Protein AF-A0A3M1GUK3-F1 (afdb_monomer_lite)

Structure (mmCIF, N/CA/C/O backbone):
data_AF-A0A3M1GUK3-F1
#
_entry.id   AF-A0A3M1GUK3-F1
#
loop_
_atom_site.group_PDB
_atom_site.id
_atom_site.type_symbol
_atom_site.label_atom_id
_atom_site.label_alt_id
_atom_site.label_comp_id
_atom_site.label_asym_id
_atom_site.label_entity_id
_atom_site.label_seq_id
_atom_site.pdbx_PDB_ins_code
_atom_site.Cartn_x
_atom_site.Cartn_y
_atom_site.Cartn_z
_atom_site.occupancy
_atom_site.B_iso_or_equiv
_atom_site.auth_seq_id
_atom_site.auth_comp_id
_atom_site.auth_asym_id
_atom_site.auth_atom_id
_atom_site.pdbx_PDB_model_num
ATOM 1 N N . MET A 1 1 ? -12.953 17.940 4.612 1.00 71.19 1 MET A N 1
ATOM 2 C CA . MET A 1 1 ? -13.011 17.310 5.952 1.00 71.19 1 MET A CA 1
ATOM 3 C C . MET A 1 1 ? -11.606 17.358 6.539 1.00 71.19 1 MET A C 1
ATOM 5 O O . MET A 1 1 ? -10.675 17.226 5.759 1.00 71.19 1 MET A O 1
ATOM 9 N N . LYS A 1 2 ? -11.434 17.616 7.843 1.00 88.12 2 LYS A N 1
ATOM 10 C CA . LYS A 1 2 ? -10.108 17.617 8.492 1.00 88.12 2 LYS A CA 1
ATOM 11 C C . LYS A 1 2 ? -9.565 16.185 8.521 1.00 88.12 2 LYS A C 1
ATOM 13 O O . LYS A 1 2 ? -10.294 15.301 8.964 1.00 88.12 2 LYS A O 1
ATOM 18 N N . THR A 1 3 ? -8.340 15.971 8.043 1.00 92.12 3 THR A N 1
ATOM 19 C CA . THR A 1 3 ? -7.729 14.629 7.985 1.00 92.12 3 THR A CA 1
ATOM 20 C C . THR A 1 3 ? -6.549 14.456 8.935 1.00 92.12 3 THR A C 1
ATOM 22 O O . THR A 1 3 ? -6.285 13.334 9.354 1.00 92.12 3 THR A O 1
ATOM 25 N N . LEU A 1 4 ? -5.870 15.543 9.306 1.00 95.12 4 LEU A N 1
ATOM 26 C CA . LEU A 1 4 ? -4.729 15.545 10.224 1.00 95.12 4 LEU A CA 1
ATOM 27 C C . LEU A 1 4 ? -5.158 15.972 11.623 1.00 95.12 4 LEU A C 1
ATOM 29 O O . LEU A 1 4 ? -5.895 16.942 11.766 1.00 95.12 4 LEU A O 1
ATOM 33 N N . PHE A 1 5 ? -4.692 15.269 12.648 1.00 96.75 5 PHE A N 1
ATOM 34 C CA . PHE A 1 5 ? -5.068 15.491 14.041 1.00 96.75 5 PHE A CA 1
ATOM 35 C C . PHE A 1 5 ? -3.842 15.490 14.946 1.00 96.75 5 PHE A C 1
ATOM 37 O O . PHE A 1 5 ? -2.886 14.749 14.720 1.00 96.75 5 PHE A O 1
ATOM 44 N N . THR A 1 6 ? -3.896 16.276 16.016 1.00 96.56 6 THR A N 1
ATOM 45 C CA . THR A 1 6 ? -2.914 16.156 17.102 1.00 96.56 6 THR A CA 1
ATOM 46 C C . THR A 1 6 ? -3.182 14.891 17.936 1.00 96.56 6 THR A C 1
ATOM 48 O O . THR A 1 6 ? -4.318 14.401 17.958 1.00 96.56 6 THR A O 1
ATOM 51 N N . PRO A 1 7 ? -2.192 14.370 18.687 1.00 96.38 7 PRO A N 1
ATOM 52 C CA . PRO A 1 7 ? -2.406 13.230 19.583 1.00 96.38 7 PRO A CA 1
ATOM 53 C C . PRO A 1 7 ? -3.541 13.445 20.593 1.00 96.38 7 PRO A C 1
ATOM 55 O O . PRO A 1 7 ? -4.312 12.524 20.848 1.00 96.38 7 PRO A O 1
ATOM 58 N N . GLN A 1 8 ? -3.688 14.668 21.115 1.00 96.25 8 GLN A N 1
ATOM 59 C CA . GLN A 1 8 ? -4.742 15.013 22.073 1.00 96.25 8 GLN A CA 1
ATOM 60 C C . GLN A 1 8 ? -6.140 14.927 21.443 1.00 96.25 8 GLN A C 1
ATOM 62 O O . GLN A 1 8 ? -7.062 14.381 22.043 1.00 96.25 8 GLN A O 1
ATOM 67 N N . GLU A 1 9 ? -6.303 15.423 20.213 1.00 97.00 9 GLU A N 1
ATOM 68 C CA . GLU A 1 9 ? -7.581 15.326 19.495 1.00 97.00 9 GLU A CA 1
ATOM 69 C C . GLU A 1 9 ? -7.953 13.867 19.191 1.00 97.00 9 GLU A C 1
ATOM 71 O O . GLU A 1 9 ? -9.130 13.504 19.235 1.00 97.00 9 GLU A O 1
ATOM 76 N N . LEU A 1 10 ? -6.963 13.015 18.901 1.00 97.62 10 LEU A N 1
ATOM 77 C CA . LEU A 1 10 ? -7.200 11.588 18.679 1.00 97.62 10 LEU A CA 1
ATOM 78 C C . LEU A 1 10 ? -7.506 10.828 19.959 1.00 97.62 10 LEU A C 1
ATOM 80 O O . LEU A 1 10 ? -8.358 9.944 19.934 1.00 97.62 10 LEU A O 1
ATOM 84 N N . GLU A 1 11 ? -6.867 11.176 21.071 1.00 97.88 11 GLU A N 1
ATOM 85 C CA . GLU A 1 11 ? -7.187 10.601 22.374 1.00 97.88 11 GLU A CA 1
ATOM 86 C C . GLU A 1 11 ? -8.679 10.769 22.699 1.00 97.88 11 GLU A C 1
ATOM 88 O O . GLU A 1 11 ? -9.334 9.794 23.065 1.00 97.88 11 GLU A O 1
ATOM 93 N N . GLU A 1 12 ? -9.262 11.947 22.459 1.00 97.50 12 GLU A N 1
ATOM 94 C CA . GLU A 1 12 ? -10.699 12.166 22.664 1.00 97.50 12 GLU A CA 1
ATOM 95 C C . GLU A 1 12 ? -11.577 11.237 21.813 1.00 97.50 12 GLU A C 1
ATOM 97 O O . GLU A 1 12 ? -12.596 10.734 22.292 1.00 97.50 12 GLU A O 1
ATOM 102 N N . LYS A 1 13 ? -11.198 11.000 20.552 1.00 97.50 13 LYS A N 1
ATOM 103 C CA . LYS A 1 13 ? -11.920 10.100 19.638 1.00 97.50 13 LYS A CA 1
ATOM 104 C C . LYS A 1 13 ? -11.808 8.643 20.072 1.00 97.50 13 LYS A C 1
ATOM 106 O O . LYS A 1 13 ? -12.808 7.929 20.126 1.00 97.50 13 LYS A O 1
ATOM 111 N N . ILE A 1 14 ? -10.602 8.225 20.446 1.00 98.06 14 ILE A N 1
ATOM 112 C CA . ILE A 1 14 ? -10.326 6.873 20.930 1.00 98.06 14 ILE A CA 1
ATOM 113 C C . ILE A 1 14 ? -11.122 6.591 22.210 1.00 98.06 14 ILE A C 1
ATOM 115 O O . ILE A 1 14 ? -11.756 5.542 22.321 1.00 98.06 14 ILE A O 1
ATOM 119 N N . LEU A 1 15 ? -11.150 7.536 23.155 1.00 97.38 15 LEU A N 1
ATOM 120 C CA . LEU A 1 15 ? -11.882 7.397 24.418 1.00 97.38 15 LEU A CA 1
ATOM 121 C C . LEU A 1 15 ? -13.407 7.376 24.235 1.00 97.38 15 LEU A C 1
ATOM 123 O O . LEU A 1 15 ? -14.108 6.791 25.060 1.00 97.38 15 LEU A O 1
ATOM 127 N N . LYS A 1 16 ? -13.929 7.957 23.147 1.00 96.69 16 LYS A N 1
ATOM 128 C CA . LYS A 1 16 ? -15.340 7.814 22.742 1.00 96.69 16 LYS A CA 1
ATOM 129 C C . LYS A 1 16 ? -15.662 6.439 22.150 1.00 96.69 16 LYS A C 1
ATOM 131 O O . LYS A 1 16 ? -16.834 6.132 21.960 1.00 96.69 16 LYS A O 1
ATOM 136 N N . GLY A 1 17 ? -14.651 5.612 21.884 1.00 96.12 17 GLY A N 1
ATOM 137 C CA . GLY A 1 17 ? -14.808 4.285 21.293 1.00 96.12 17 GLY A CA 1
ATOM 138 C C . GLY A 1 17 ? -14.913 4.286 19.767 1.00 96.12 17 GLY A C 1
ATOM 139 O O . GLY A 1 17 ? -15.254 3.244 19.205 1.00 96.12 17 GLY A O 1
ATOM 140 N N . GLU A 1 18 ? -14.607 5.413 19.107 1.00 97.06 18 GLU A N 1
ATOM 141 C CA . GLU A 1 18 ? -14.622 5.520 17.644 1.00 97.06 18 GLU A CA 1
ATOM 142 C C . GLU A 1 18 ? -13.681 4.482 17.006 1.00 97.06 18 GLU A C 1
ATOM 144 O O . GLU A 1 18 ? -12.574 4.229 17.495 1.00 97.06 18 GLU A O 1
ATOM 149 N N . GLY A 1 19 ? -14.118 3.896 15.888 1.00 97.88 19 GLY A N 1
ATOM 150 C CA . GLY A 1 19 ? -13.259 3.084 15.033 1.00 97.88 19 GLY A CA 1
ATOM 151 C C . GLY A 1 19 ? -12.338 3.981 14.207 1.00 97.88 19 GLY A C 1
ATOM 152 O O . GLY A 1 19 ? -12.832 4.898 13.555 1.00 97.88 19 GLY A O 1
ATOM 153 N N . LEU A 1 20 ? -11.022 3.750 14.203 1.00 98.31 20 LEU A N 1
ATOM 154 C CA . LEU A 1 20 ? -10.074 4.628 13.500 1.00 98.31 20 LEU A CA 1
ATOM 155 C C . LEU A 1 20 ? -9.060 3.851 12.650 1.00 98.31 20 LEU A C 1
ATOM 157 O O . LEU A 1 20 ? -8.559 2.796 13.041 1.00 98.31 20 LEU A O 1
ATOM 161 N N . LEU A 1 21 ? -8.708 4.426 11.502 1.00 98.38 21 LEU A N 1
ATOM 162 C CA . LEU A 1 21 ? -7.542 4.045 10.703 1.00 98.38 21 LEU A CA 1
ATOM 163 C C . LEU A 1 21 ? -6.525 5.181 10.789 1.00 98.38 21 LEU A C 1
ATOM 165 O O . LEU A 1 21 ? -6.865 6.317 10.455 1.00 98.38 21 LEU A O 1
ATOM 169 N N . LEU A 1 22 ? -5.310 4.888 11.259 1.00 98.31 22 LEU A N 1
ATOM 170 C CA . LEU A 1 22 ? -4.323 5.911 11.617 1.00 98.31 22 LEU A CA 1
ATOM 171 C C . LEU A 1 22 ? -3.021 5.783 10.823 1.00 98.31 22 LEU A C 1
ATOM 173 O O . LEU A 1 22 ? -2.457 4.700 10.706 1.00 98.31 22 LEU A O 1
ATOM 177 N N . ALA A 1 23 ? -2.484 6.901 10.356 1.00 97.69 23 ALA A N 1
ATOM 178 C CA . ALA A 1 23 ? -1.193 6.982 9.687 1.00 97.69 23 ALA A CA 1
ATOM 179 C C . ALA A 1 23 ? -0.373 8.113 10.323 1.00 97.69 23 ALA A C 1
ATOM 181 O O . ALA A 1 23 ? -0.852 9.240 10.417 1.00 97.69 23 ALA A O 1
ATOM 182 N N . GLY A 1 24 ? 0.827 7.824 10.826 1.00 97.00 24 GLY A N 1
ATOM 183 C CA . GLY A 1 24 ? 1.558 8.782 11.663 1.00 97.00 24 GLY A CA 1
ATOM 184 C C . GLY A 1 24 ? 3.005 8.406 11.940 1.00 97.00 24 GLY A C 1
ATOM 185 O O . GLY A 1 24 ? 3.470 7.339 11.545 1.00 97.00 24 GLY A O 1
ATOM 186 N N . ASP A 1 25 ? 3.717 9.270 12.656 1.00 96.31 25 ASP A N 1
ATOM 187 C CA . ASP A 1 25 ? 5.045 8.954 13.183 1.00 96.31 25 ASP A CA 1
ATOM 188 C C . ASP A 1 25 ? 4.986 7.880 14.290 1.00 96.31 25 ASP A C 1
ATOM 190 O O . ASP A 1 25 ? 3.998 7.766 15.022 1.00 96.31 25 ASP A O 1
ATOM 194 N N . GLU A 1 26 ? 6.054 7.085 14.419 1.00 95.88 26 GLU A N 1
ATOM 195 C CA . GLU A 1 26 ? 6.152 6.015 15.415 1.00 95.88 26 GLU A CA 1
ATOM 196 C C . GLU A 1 26 ? 5.970 6.526 16.852 1.00 95.88 26 GLU A C 1
ATOM 198 O O . GLU A 1 26 ? 5.260 5.887 17.636 1.00 95.88 26 GLU A O 1
ATOM 203 N N . GLU A 1 27 ? 6.583 7.658 17.211 1.00 95.25 27 GLU A N 1
ATOM 204 C CA . GLU A 1 27 ? 6.508 8.191 18.573 1.00 95.25 27 GLU A CA 1
ATOM 205 C C . GLU A 1 27 ? 5.089 8.637 18.919 1.00 95.25 27 GLU A C 1
ATOM 207 O O . GLU A 1 27 ? 4.600 8.360 20.018 1.00 95.25 27 GLU A O 1
ATOM 212 N N . LEU A 1 28 ? 4.386 9.263 17.972 1.00 97.19 28 LEU A N 1
ATOM 213 C CA . LEU A 1 28 ? 3.004 9.681 18.184 1.00 97.19 28 LEU A CA 1
ATOM 214 C C . LEU A 1 28 ? 2.079 8.471 18.356 1.00 97.19 28 LEU A C 1
ATOM 216 O O . LEU A 1 28 ? 1.324 8.409 19.326 1.00 97.19 28 LEU A O 1
ATOM 220 N N . LEU A 1 29 ? 2.174 7.479 17.462 1.00 97.94 29 LEU A N 1
ATOM 221 C CA . LEU A 1 29 ? 1.325 6.282 17.499 1.00 97.94 29 LEU A CA 1
ATOM 222 C C . LEU A 1 29 ? 1.539 5.452 18.773 1.00 97.94 29 LEU A C 1
ATOM 224 O O . LEU A 1 29 ? 0.576 4.927 19.334 1.00 97.94 29 LEU A O 1
ATOM 228 N N . ARG A 1 30 ? 2.781 5.358 19.274 1.00 97.25 30 ARG A N 1
ATOM 229 C CA . ARG A 1 30 ? 3.099 4.655 20.534 1.00 97.25 30 ARG A CA 1
ATOM 230 C C . ARG A 1 30 ? 2.415 5.260 21.756 1.00 97.25 30 ARG A C 1
ATOM 232 O O . ARG A 1 30 ? 2.149 4.528 22.712 1.00 97.25 30 ARG A O 1
ATOM 239 N N . ASN A 1 31 ? 2.177 6.568 21.738 1.00 96.94 31 ASN A N 1
ATOM 240 C CA . ASN A 1 31 ? 1.638 7.308 22.874 1.00 96.94 31 ASN A CA 1
ATOM 241 C C . ASN A 1 31 ? 0.103 7.370 22.894 1.00 96.94 31 ASN A C 1
ATOM 243 O O . ASN A 1 31 ? -0.466 7.832 23.881 1.00 96.94 31 ASN A O 1
ATOM 247 N N . LEU A 1 32 ? -0.577 6.868 21.859 1.00 98.19 32 LEU A N 1
ATOM 248 C CA . LEU A 1 32 ? -2.038 6.817 21.830 1.00 98.19 32 LEU A CA 1
ATOM 249 C C . LEU A 1 32 ? -2.607 5.790 22.836 1.00 98.19 32 LEU A C 1
ATOM 251 O O . LEU A 1 32 ? -2.009 4.731 23.076 1.00 98.19 32 LEU A O 1
ATOM 255 N N . PRO A 1 33 ? -3.788 6.059 23.424 1.00 98.00 33 PRO A N 1
ATOM 256 C CA . PRO A 1 33 ? -4.459 5.118 24.314 1.00 98.00 33 PRO A CA 1
ATOM 257 C C . PRO A 1 33 ? -5.004 3.888 23.569 1.00 98.00 33 PRO A C 1
ATOM 259 O O . PRO A 1 33 ? -5.109 3.850 22.339 1.00 98.00 33 PRO A O 1
ATOM 262 N N . LYS A 1 34 ? -5.388 2.863 24.343 1.00 98.19 34 LYS A N 1
ATOM 263 C CA . LYS A 1 34 ? -6.074 1.682 23.797 1.00 98.19 34 LYS A CA 1
ATOM 264 C C . LYS A 1 34 ? -7.418 2.067 23.182 1.00 98.19 34 LYS A C 1
ATOM 266 O O . LYS A 1 34 ? -8.157 2.835 23.789 1.00 98.19 34 LYS A O 1
ATOM 271 N N . GLY A 1 35 ? -7.769 1.450 22.058 1.00 97.56 35 GLY A N 1
ATOM 272 C CA . GLY A 1 35 ? -9.108 1.543 21.477 1.00 97.56 35 GLY A CA 1
ATOM 273 C C . GLY A 1 35 ? -9.241 0.836 20.135 1.00 97.56 35 GLY A C 1
ATOM 274 O O . GLY A 1 35 ? -8.408 0.012 19.770 1.00 97.56 35 GLY A O 1
ATOM 275 N N . ASN A 1 36 ? -10.310 1.145 19.404 1.00 97.31 36 ASN A N 1
ATOM 276 C CA . ASN A 1 36 ? -10.691 0.436 18.183 1.00 97.31 36 ASN A CA 1
ATOM 277 C C . ASN A 1 36 ? -9.963 0.976 16.951 1.00 97.31 36 ASN A C 1
ATOM 279 O O . ASN A 1 36 ? -10.579 1.547 16.056 1.00 97.31 36 ASN A O 1
ATOM 283 N N . TRP A 1 37 ? -8.645 0.814 16.895 1.00 98.44 37 TRP A N 1
ATOM 284 C CA . TRP A 1 37 ? -7.873 1.361 15.789 1.00 98.44 37 TRP A CA 1
ATOM 285 C C . TRP A 1 37 ? -6.742 0.453 15.327 1.00 98.44 37 TRP A C 1
ATOM 287 O O . TRP A 1 37 ? -6.137 -0.269 16.118 1.00 98.44 37 TRP A O 1
ATOM 297 N N . ILE A 1 38 ? -6.463 0.507 14.026 1.00 98.75 38 ILE A N 1
ATOM 298 C CA . ILE A 1 38 ? -5.212 0.016 13.445 1.00 98.75 38 ILE A CA 1
ATOM 299 C C . ILE A 1 38 ? -4.444 1.203 12.887 1.00 98.75 38 ILE A C 1
ATOM 301 O O . ILE A 1 38 ? -5.044 2.159 12.388 1.00 98.75 38 ILE A O 1
ATOM 305 N N . GLY A 1 39 ? -3.121 1.154 12.978 1.00 98.25 39 GLY A N 1
ATOM 306 C CA . GLY A 1 39 ? -2.293 2.225 12.452 1.00 98.25 39 GLY A CA 1
ATOM 307 C C . GLY A 1 39 ? -1.002 1.756 11.817 1.00 98.25 39 GLY A C 1
ATOM 308 O O . GLY A 1 39 ? -0.550 0.634 12.041 1.00 98.25 39 GLY A O 1
ATOM 309 N N . GLY A 1 40 ? -0.413 2.629 11.014 1.00 98.19 40 GLY A N 1
ATOM 310 C CA . GLY A 1 40 ? 0.829 2.373 10.306 1.00 98.19 40 GLY A CA 1
ATOM 311 C C . GLY A 1 40 ? 1.750 3.577 10.333 1.00 98.19 40 GLY A C 1
ATOM 312 O O . GLY A 1 40 ? 1.286 4.711 10.223 1.00 98.19 40 GLY A O 1
ATOM 313 N N . THR A 1 41 ? 3.053 3.337 10.454 1.00 98.06 41 THR A N 1
ATOM 314 C CA . THR A 1 41 ? 4.026 4.428 10.368 1.00 98.06 41 THR A CA 1
ATOM 315 C C . THR A 1 41 ? 4.010 5.039 8.969 1.00 98.06 41 THR A C 1
ATOM 317 O O . THR A 1 41 ? 4.002 4.299 7.991 1.00 98.06 41 THR A O 1
ATOM 320 N N . ILE A 1 42 ? 3.983 6.362 8.848 1.00 95.62 42 ILE A N 1
ATOM 321 C CA . ILE A 1 42 ? 4.305 7.128 7.631 1.00 95.62 42 ILE A CA 1
ATOM 322 C C . ILE A 1 42 ? 4.253 8.619 8.014 1.00 95.62 42 ILE A C 1
ATOM 324 O O . ILE A 1 42 ? 3.304 9.022 8.682 1.00 95.62 42 ILE A O 1
ATOM 328 N N . PRO A 1 43 ? 5.238 9.447 7.627 1.00 93.38 43 PRO A N 1
ATOM 329 C CA . PRO A 1 43 ? 5.214 10.881 7.927 1.00 93.38 43 PRO A CA 1
ATOM 330 C C . PRO A 1 43 ? 4.714 11.738 6.752 1.00 93.38 43 PRO A C 1
ATOM 332 O O . PRO A 1 43 ? 4.699 12.957 6.867 1.00 93.38 43 PRO A O 1
ATOM 335 N N . TYR A 1 44 ? 4.359 11.124 5.618 1.00 93.81 44 TYR A N 1
ATOM 336 C CA . TYR A 1 44 ? 3.961 11.789 4.375 1.00 93.81 44 TYR A CA 1
ATOM 337 C C . TYR A 1 44 ? 2.459 11.654 4.144 1.00 93.81 44 TYR A C 1
ATOM 339 O O . TYR A 1 44 ? 1.929 10.541 4.137 1.00 93.81 44 TYR A O 1
ATOM 347 N N . PHE A 1 45 ? 1.787 12.776 3.901 1.00 92.06 45 PHE A N 1
ATOM 348 C CA . PHE A 1 45 ? 0.337 12.837 3.775 1.00 92.06 45 PHE A CA 1
ATOM 349 C C . PHE A 1 45 ? -0.089 13.709 2.603 1.00 92.06 45 PHE A C 1
ATOM 351 O O . PHE A 1 45 ? 0.489 14.764 2.352 1.00 92.06 45 PHE A O 1
ATOM 358 N N . MET A 1 46 ? -1.178 13.304 1.954 1.00 89.25 46 MET A N 1
ATOM 359 C CA . MET A 1 46 ? -1.993 14.193 1.130 1.00 89.25 46 MET A CA 1
ATOM 360 C C . MET A 1 46 ? -3.169 14.634 1.997 1.00 89.25 46 MET A C 1
ATOM 362 O O . MET A 1 46 ? -4.024 13.815 2.340 1.00 89.25 46 MET A O 1
ATOM 366 N N . SER A 1 47 ? -3.160 15.895 2.423 1.00 86.56 47 SER A N 1
ATOM 367 C CA . SER A 1 47 ? -4.126 16.449 3.378 1.00 86.56 47 SER A CA 1
ATOM 368 C C . SER A 1 47 ? -4.983 17.541 2.745 1.00 86.56 47 SER A C 1
ATOM 370 O O . SER A 1 47 ? -4.746 17.969 1.616 1.00 86.56 47 SER A O 1
ATOM 372 N N . GLU A 1 48 ? -5.939 18.074 3.505 1.00 83.62 48 GLU A N 1
ATOM 373 C CA . GLU A 1 48 ? -6.705 19.256 3.102 1.00 83.62 48 GLU A CA 1
ATOM 374 C C . GLU A 1 48 ? -5.845 20.519 2.893 1.00 83.62 48 GLU A C 1
ATOM 376 O O . GLU A 1 48 ? -6.331 21.499 2.334 1.00 83.62 48 GLU A O 1
ATOM 381 N N . LYS A 1 49 ? -4.581 20.503 3.337 1.00 84.19 49 LYS A N 1
ATOM 382 C CA . LYS A 1 49 ? -3.593 21.573 3.134 1.00 84.19 49 LYS A CA 1
ATOM 383 C C . LYS A 1 49 ? -2.628 21.276 1.972 1.00 84.19 49 LYS A C 1
ATOM 385 O O . LYS A 1 49 ? -1.659 22.009 1.800 1.00 84.19 49 LYS A O 1
ATOM 390 N N . GLY A 1 50 ? -2.866 20.208 1.206 1.00 86.31 50 GLY A N 1
ATOM 391 C CA . GLY A 1 50 ? -1.942 19.684 0.198 1.00 86.31 50 GLY A CA 1
ATOM 392 C C . GLY A 1 50 ? -0.982 18.631 0.762 1.00 86.31 50 GLY A C 1
ATOM 393 O O . GLY A 1 50 ? -1.229 18.046 1.826 1.00 86.31 50 GLY A O 1
ATOM 394 N N . GLY A 1 51 ? 0.102 18.375 0.025 1.00 88.88 51 GLY A N 1
ATOM 395 C CA . GLY A 1 51 ? 1.166 17.459 0.432 1.00 88.88 51 GLY A CA 1
ATOM 396 C C . GLY A 1 51 ? 1.914 17.969 1.667 1.00 88.88 51 GLY A C 1
ATOM 397 O O . GLY A 1 51 ? 2.438 19.081 1.666 1.00 88.88 51 GLY A O 1
ATOM 398 N N . LEU A 1 52 ? 1.992 17.153 2.720 1.00 91.69 52 LEU A N 1
ATOM 399 C CA . LEU A 1 52 ? 2.669 17.488 3.973 1.00 91.69 52 LEU A CA 1
ATOM 400 C C . LEU A 1 52 ? 3.575 16.347 4.447 1.00 91.69 52 LEU A C 1
ATOM 402 O O . LEU A 1 52 ? 3.167 15.189 4.446 1.00 91.69 52 LEU A O 1
ATOM 406 N N . CYS A 1 53 ? 4.777 16.694 4.916 1.00 93.94 53 CYS A N 1
ATOM 407 C CA . CYS A 1 53 ? 5.613 15.811 5.727 1.00 93.94 53 CYS A CA 1
ATOM 408 C C . CYS A 1 53 ? 5.635 16.337 7.168 1.00 93.94 53 CYS A C 1
ATOM 410 O O . CYS A 1 53 ? 6.058 17.471 7.390 1.00 93.94 53 CYS A O 1
ATOM 412 N N . THR A 1 54 ? 5.161 15.552 8.136 1.00 93.62 54 THR A N 1
ATOM 413 C CA . THR A 1 54 ? 5.096 15.959 9.549 1.00 93.62 54 THR A CA 1
ATOM 414 C C . THR A 1 54 ? 5.274 14.774 10.495 1.00 93.62 54 THR A C 1
ATOM 416 O O . THR A 1 54 ? 4.938 13.638 10.166 1.00 93.62 54 THR A O 1
ATOM 419 N N . GLN A 1 55 ? 5.817 15.058 11.680 1.00 94.38 55 GLN A N 1
ATOM 420 C CA . GLN A 1 55 ? 5.918 14.132 12.815 1.00 94.38 55 GLN A CA 1
ATOM 421 C C . GLN A 1 55 ? 5.169 14.665 14.047 1.00 94.38 55 GLN A C 1
ATOM 423 O O . GLN A 1 55 ? 5.384 14.192 15.157 1.00 94.38 55 GLN A O 1
ATOM 428 N N . GLU A 1 56 ? 4.312 15.670 13.857 1.00 95.62 56 GLU A N 1
ATOM 429 C CA . GLU A 1 56 ? 3.550 16.330 14.928 1.00 95.62 56 GLU A CA 1
ATOM 430 C C . GLU A 1 56 ? 2.048 16.015 14.857 1.00 95.62 56 GLU A C 1
ATOM 432 O O . GLU A 1 56 ? 1.335 16.101 15.857 1.00 95.62 56 GLU A O 1
ATOM 437 N N . GLU A 1 57 ? 1.569 15.615 13.677 1.00 96.56 57 GLU A N 1
ATOM 438 C CA . GLU A 1 57 ? 0.172 15.280 13.409 1.00 96.56 57 GLU A CA 1
ATOM 439 C C . GLU A 1 57 ? 0.056 13.835 12.899 1.00 96.56 57 GLU A C 1
ATOM 441 O O . GLU A 1 57 ? 0.982 13.276 12.309 1.00 96.56 57 GLU A O 1
ATOM 446 N N . ILE A 1 58 ? -1.108 13.231 13.126 1.00 97.38 58 ILE A N 1
ATOM 447 C CA . ILE A 1 58 ? -1.483 11.897 12.657 1.00 97.38 58 ILE A CA 1
ATOM 448 C C . ILE A 1 58 ? -2.656 12.058 11.694 1.00 97.38 58 ILE A C 1
ATOM 450 O O . ILE A 1 58 ? -3.660 12.693 12.029 1.00 97.38 58 ILE A O 1
ATOM 454 N N . GLN A 1 59 ? -2.561 11.457 10.512 1.00 96.56 59 GLN A N 1
ATOM 455 C CA . GLN A 1 59 ? -3.703 11.342 9.618 1.00 96.56 59 GLN A CA 1
ATOM 456 C C . GLN A 1 59 ? -4.661 10.271 10.143 1.00 96.56 59 GLN A C 1
ATOM 458 O O . GLN A 1 59 ? -4.245 9.151 10.449 1.00 96.56 59 GLN A O 1
ATOM 463 N N . ALA A 1 60 ? -5.945 10.607 10.240 1.00 96.56 60 ALA A N 1
ATOM 464 C CA . ALA A 1 60 ? -6.963 9.705 10.755 1.00 96.56 60 ALA A CA 1
ATOM 465 C C . ALA A 1 60 ? -8.210 9.675 9.877 1.00 96.56 60 ALA A C 1
ATOM 467 O O . ALA A 1 60 ? -8.715 10.707 9.432 1.00 96.56 60 ALA A O 1
ATOM 468 N N . VAL A 1 61 ? -8.738 8.467 9.699 1.00 96.31 61 VAL A N 1
ATOM 469 C CA . VAL A 1 61 ? -10.062 8.217 9.131 1.00 96.31 61 VAL A CA 1
ATOM 470 C C . VAL A 1 61 ? -10.924 7.591 10.215 1.00 96.31 61 VAL A C 1
ATOM 472 O O . VAL A 1 61 ? -10.597 6.522 10.731 1.00 96.31 61 VAL A O 1
ATOM 475 N N . THR A 1 62 ? -12.027 8.258 10.548 1.00 96.75 62 THR A N 1
ATOM 476 C CA . THR A 1 62 ? -13.052 7.711 11.437 1.00 96.75 62 THR A CA 1
ATOM 477 C C . THR A 1 62 ? -13.954 6.771 10.653 1.00 96.75 62 THR A C 1
ATOM 479 O O . THR A 1 62 ? -14.574 7.158 9.663 1.00 96.75 62 THR A O 1
ATOM 482 N N . LEU A 1 63 ? -14.011 5.521 11.101 1.00 96.81 63 LEU A N 1
ATOM 483 C CA . LEU A 1 63 ? -14.912 4.514 10.572 1.00 96.81 63 LEU A CA 1
ATOM 484 C C . LEU A 1 63 ? -16.361 4.852 10.962 1.00 96.81 63 LEU A C 1
ATOM 486 O O . LEU A 1 63 ? -16.584 5.321 12.077 1.00 96.81 63 LEU A O 1
ATOM 490 N N . PRO A 1 64 ? -17.356 4.616 10.089 1.00 95.31 64 PRO A N 1
ATOM 491 C CA . PRO A 1 64 ? -18.731 4.992 10.379 1.00 95.31 64 PRO A CA 1
ATOM 492 C C . PRO A 1 64 ? -19.332 4.159 11.507 1.00 95.31 64 PRO A C 1
ATOM 494 O O . PRO A 1 64 ? -19.137 2.946 11.554 1.00 95.31 64 PRO A O 1
ATOM 497 N N . ASP A 1 65 ? -20.178 4.784 12.323 1.00 93.81 65 ASP A N 1
ATOM 498 C CA . ASP A 1 65 ? -20.854 4.128 13.454 1.00 93.81 65 ASP A CA 1
ATOM 499 C C . ASP A 1 65 ? -21.836 3.019 13.032 1.00 93.81 65 ASP A C 1
ATOM 501 O O . ASP A 1 65 ? -22.300 2.249 13.868 1.00 93.81 65 ASP A O 1
ATOM 505 N N . PHE A 1 66 ? -22.180 2.930 11.739 1.00 94.38 66 PHE A N 1
ATOM 506 C CA . PHE A 1 66 ? -23.000 1.836 11.211 1.00 94.38 66 PHE A CA 1
ATOM 507 C C . PHE A 1 66 ? -22.209 0.545 10.973 1.00 94.38 66 PHE A C 1
ATOM 509 O O . PHE A 1 66 ? -22.826 -0.482 10.681 1.00 94.38 66 PHE A O 1
ATOM 516 N N . LEU A 1 67 ? -20.870 0.581 11.018 1.00 94.94 67 LEU A N 1
ATOM 517 C CA . LEU A 1 67 ? -20.086 -0.650 10.986 1.00 94.94 67 LEU A CA 1
ATOM 518 C C . LEU A 1 67 ? -20.414 -1.470 12.234 1.00 94.94 67 LEU A C 1
ATOM 520 O O . LEU A 1 67 ? -20.547 -0.934 13.332 1.00 94.94 67 LEU A O 1
ATOM 524 N N . GLY A 1 68 ? -20.558 -2.779 12.046 1.00 92.00 68 GLY A N 1
ATOM 525 C CA . GLY A 1 68 ? -20.736 -3.707 13.155 1.00 92.00 68 GLY A CA 1
ATOM 526 C C . GLY A 1 68 ? -19.421 -3.960 13.890 1.00 92.00 68 GLY A C 1
ATOM 527 O O . GLY A 1 68 ? -18.530 -3.114 13.946 1.00 92.00 68 GLY A O 1
ATOM 528 N N . ASP A 1 69 ? -19.280 -5.174 14.418 1.00 90.19 69 ASP A N 1
ATOM 529 C CA . ASP A 1 69 ? -18.097 -5.572 15.177 1.00 90.19 69 ASP A CA 1
ATOM 530 C C . ASP A 1 69 ? -16.793 -5.328 14.401 1.00 90.19 69 ASP A C 1
ATOM 532 O O . ASP A 1 69 ? -16.631 -5.774 13.258 1.00 90.19 69 ASP A O 1
ATOM 536 N N . LEU A 1 70 ? -15.851 -4.645 15.061 1.00 96.19 70 LEU A N 1
ATOM 537 C CA . LEU A 1 70 ? -14.502 -4.389 14.563 1.00 96.19 70 LEU A CA 1
ATOM 538 C C . LEU A 1 70 ? -13.540 -5.411 15.175 1.00 96.19 70 LEU A C 1
ATOM 540 O O . LEU A 1 70 ? -13.229 -5.365 16.370 1.00 96.19 70 LEU A O 1
ATOM 544 N N . ARG A 1 71 ? -13.046 -6.334 14.350 1.00 97.62 71 ARG A N 1
ATOM 545 C CA . ARG A 1 71 ? -12.114 -7.386 14.768 1.00 97.62 71 ARG A CA 1
ATOM 546 C C . ARG A 1 71 ? -10.738 -7.156 14.164 1.00 97.62 71 ARG A C 1
ATOM 548 O O . ARG A 1 71 ? -10.568 -7.268 12.953 1.00 97.62 71 ARG A O 1
ATOM 555 N N . ILE A 1 72 ? -9.747 -6.910 15.016 1.00 98.44 72 ILE A N 1
ATOM 556 C CA . ILE A 1 72 ? -8.353 -6.734 14.602 1.00 98.44 72 ILE A CA 1
ATOM 557 C C . ILE A 1 72 ? -7.604 -8.066 14.713 1.00 98.44 72 ILE A C 1
ATOM 559 O O . ILE A 1 72 ? -7.636 -8.736 15.752 1.00 98.44 72 ILE A O 1
ATOM 563 N N . LYS A 1 73 ? -6.911 -8.457 13.642 1.00 98.50 73 LYS A N 1
ATOM 564 C CA . LYS A 1 73 ? -6.072 -9.656 13.603 1.00 98.50 73 LYS A CA 1
ATOM 565 C C . LYS A 1 73 ? -4.735 -9.372 12.928 1.00 98.50 73 LYS A C 1
ATOM 567 O O . LYS A 1 73 ? -4.682 -8.763 11.863 1.00 98.50 73 LYS A O 1
ATOM 572 N N . ALA A 1 74 ? -3.659 -9.839 13.555 1.00 98.56 74 ALA A N 1
ATOM 573 C CA . ALA A 1 74 ? -2.323 -9.836 12.976 1.00 98.56 74 ALA A CA 1
ATOM 574 C C . ALA A 1 74 ? -2.063 -11.163 12.249 1.00 98.56 74 ALA A C 1
ATOM 576 O O . ALA A 1 74 ? -2.451 -12.218 12.750 1.00 98.56 74 ALA A O 1
ATOM 577 N N . TYR A 1 75 ? -1.385 -11.105 11.105 1.00 98.69 75 TYR A N 1
ATOM 578 C CA . TYR A 1 75 ? -1.032 -12.257 10.276 1.00 98.69 75 TYR A CA 1
ATOM 579 C C . TYR A 1 75 ? 0.471 -12.267 10.028 1.00 98.69 75 TYR A C 1
ATOM 581 O O . TYR A 1 75 ? 1.031 -11.278 9.547 1.00 98.69 75 TYR A O 1
ATOM 589 N N . CYS A 1 76 ? 1.122 -13.388 10.325 1.00 98.19 76 CYS A N 1
ATOM 590 C CA . CYS A 1 76 ? 2.512 -13.607 9.934 1.00 98.19 76 CYS A CA 1
ATOM 591 C C . CYS A 1 76 ? 2.625 -14.092 8.470 1.00 98.19 76 CYS A C 1
ATOM 593 O O . CYS A 1 76 ? 1.610 -14.436 7.846 1.00 98.19 76 CYS A O 1
ATOM 595 N N . PRO A 1 77 ? 3.845 -14.191 7.902 1.00 97.75 77 PRO A N 1
ATOM 596 C CA . PRO A 1 77 ? 4.045 -14.654 6.522 1.00 97.75 77 PRO A CA 1
ATOM 597 C C . PRO A 1 77 ? 3.462 -16.042 6.229 1.00 97.75 77 PRO A C 1
ATOM 599 O O . PRO A 1 77 ? 3.130 -16.363 5.088 1.00 97.75 77 PRO A O 1
ATOM 602 N N . GLN A 1 78 ? 3.314 -16.900 7.237 1.00 97.25 78 GLN A N 1
ATOM 603 C CA . GLN A 1 78 ? 2.737 -18.238 7.081 1.00 97.25 78 GLN A CA 1
ATOM 604 C C . GLN A 1 78 ? 1.197 -18.225 7.088 1.00 97.25 78 GLN A C 1
ATOM 606 O O . GLN A 1 78 ? 0.566 -19.182 6.637 1.00 97.25 78 GLN A O 1
ATOM 611 N N . GLU A 1 79 ? 0.585 -17.147 7.577 1.00 97.62 79 GLU A N 1
ATOM 612 C CA . GLU A 1 79 ? -0.863 -17.015 7.762 1.00 97.62 79 GLU A CA 1
ATOM 613 C C . GLU A 1 79 ? -1.517 -16.066 6.758 1.00 97.62 79 GLU A C 1
ATOM 615 O O . GLU A 1 79 ? -2.724 -16.152 6.553 1.00 97.62 79 GLU A O 1
ATOM 620 N N . ILE A 1 80 ? -0.747 -15.192 6.106 1.00 97.69 80 ILE A N 1
ATOM 621 C CA . ILE A 1 80 ? -1.273 -14.137 5.228 1.00 97.69 80 ILE A CA 1
ATOM 622 C C . ILE A 1 80 ? -2.160 -14.657 4.087 1.00 97.69 80 ILE A C 1
ATOM 624 O O . ILE A 1 80 ? -3.182 -14.057 3.768 1.00 97.69 80 ILE A O 1
ATOM 628 N N . GLY A 1 81 ? -1.857 -15.839 3.544 1.00 97.50 81 GLY A N 1
ATOM 629 C CA . GLY A 1 81 ? -2.687 -16.484 2.521 1.00 97.50 81 GLY A CA 1
ATOM 630 C C . GLY A 1 81 ? -4.062 -16.954 3.014 1.00 97.50 81 GLY A C 1
ATOM 631 O O . GLY A 1 81 ? -4.855 -17.464 2.227 1.00 97.50 81 GLY A O 1
ATOM 632 N N . LYS A 1 82 ? -4.347 -16.814 4.315 1.00 97.50 82 LYS A N 1
ATOM 633 C CA . LYS A 1 82 ? -5.595 -17.225 4.970 1.00 97.50 82 LYS A CA 1
ATOM 634 C C . LYS A 1 82 ? -6.463 -16.047 5.413 1.00 97.50 82 LYS A C 1
ATOM 636 O O . LYS A 1 82 ? -7.484 -16.305 6.041 1.00 97.50 82 LYS A O 1
ATOM 641 N N . ILE A 1 83 ? -6.120 -14.795 5.073 1.00 97.75 83 ILE A N 1
ATOM 642 C CA . ILE A 1 83 ? -6.921 -13.602 5.431 1.00 97.75 83 ILE A CA 1
ATOM 643 C C . ILE A 1 83 ? -8.412 -13.805 5.118 1.00 97.75 83 ILE A C 1
ATOM 645 O O . ILE A 1 83 ? -9.271 -13.436 5.914 1.00 97.75 83 ILE A O 1
ATOM 649 N N . ALA A 1 84 ? -8.728 -14.433 3.982 1.00 97.69 84 ALA A N 1
ATOM 650 C CA . ALA A 1 84 ? -10.109 -14.622 3.550 1.00 97.69 84 ALA A CA 1
ATOM 651 C C . ALA A 1 84 ? -10.962 -15.487 4.495 1.00 97.69 84 ALA A C 1
ATOM 653 O O . ALA A 1 84 ? -12.181 -15.345 4.515 1.00 97.69 84 ALA A O 1
ATOM 654 N N . GLN A 1 85 ? -10.343 -16.350 5.310 1.00 97.44 85 GLN A N 1
ATOM 655 C CA . GLN A 1 85 ? -11.046 -17.169 6.311 1.00 97.44 85 GLN A CA 1
ATOM 656 C C . GLN A 1 85 ? -11.632 -16.325 7.445 1.00 97.44 85 GLN A C 1
ATOM 658 O O . GLN A 1 85 ? -12.516 -16.773 8.169 1.00 97.44 85 GLN A O 1
ATOM 663 N N . ASP A 1 86 ? -11.119 -15.109 7.602 1.00 97.81 86 ASP A N 1
ATOM 664 C CA . ASP A 1 86 ? -11.502 -14.159 8.628 1.00 97.81 86 ASP A CA 1
ATOM 665 C C . ASP A 1 86 ? -12.386 -13.028 8.094 1.00 97.81 86 ASP A C 1
ATOM 667 O O . ASP A 1 86 ? -12.760 -12.116 8.840 1.00 97.81 86 ASP A O 1
ATOM 671 N N . TYR A 1 87 ? -12.753 -13.076 6.816 1.00 97.62 87 TYR A N 1
ATOM 672 C CA . TYR A 1 87 ? -13.705 -12.119 6.295 1.00 97.62 87 TYR A CA 1
ATOM 673 C C . TYR A 1 87 ? -15.076 -12.268 6.960 1.00 97.62 87 TYR A C 1
ATOM 675 O O . TYR A 1 87 ? -15.573 -13.387 7.103 1.00 97.62 87 TYR A O 1
ATOM 683 N N . PRO A 1 88 ? -15.726 -11.147 7.321 1.00 96.06 88 PRO A N 1
ATOM 684 C CA . PRO A 1 88 ? -17.137 -11.168 7.669 1.00 96.06 88 PRO A CA 1
ATOM 685 C C . PRO A 1 88 ? -17.973 -11.699 6.498 1.00 96.06 88 PRO A C 1
ATOM 687 O O . PRO A 1 88 ? -17.640 -11.474 5.329 1.00 96.06 88 PRO A O 1
ATOM 690 N N . GLU A 1 89 ? -19.094 -12.357 6.806 1.00 93.44 89 GLU A N 1
ATOM 691 C CA . GLU A 1 89 ? -20.047 -12.817 5.787 1.00 93.44 89 GLU A CA 1
ATOM 692 C C . GLU A 1 89 ? -20.588 -11.655 4.949 1.00 93.44 89 GLU A C 1
ATOM 694 O O . GLU A 1 89 ? -20.821 -11.802 3.755 1.00 93.44 89 GLU A O 1
ATOM 699 N N . HIS A 1 90 ? -20.735 -10.477 5.543 1.00 95.62 90 HIS A N 1
ATOM 700 C CA . HIS A 1 90 ? -21.035 -9.248 4.827 1.00 95.62 90 HIS A CA 1
ATOM 701 C C . HIS A 1 90 ? -20.245 -8.117 5.472 1.00 95.62 90 HIS A C 1
ATOM 703 O O . HIS A 1 90 ? -20.486 -7.762 6.624 1.00 95.62 90 HIS A O 1
ATOM 709 N N . GLY A 1 91 ? -19.224 -7.611 4.782 1.00 96.00 91 GLY A N 1
ATOM 710 C CA . GLY A 1 91 ? -18.270 -6.707 5.409 1.00 96.00 91 GLY A CA 1
ATOM 711 C C . GLY A 1 91 ? -17.170 -6.197 4.494 1.00 96.00 91 GLY A C 1
ATOM 712 O O . GLY A 1 91 ? -17.128 -6.485 3.297 1.00 96.00 91 GLY A O 1
ATOM 713 N N . ILE A 1 92 ? -16.268 -5.442 5.108 1.00 97.56 92 ILE A N 1
ATOM 714 C CA . ILE A 1 92 ? -15.054 -4.875 4.524 1.00 97.56 92 ILE A CA 1
ATOM 715 C C . ILE A 1 92 ? -13.880 -5.163 5.460 1.00 97.56 92 ILE A C 1
ATOM 717 O O . ILE A 1 92 ? -14.048 -5.315 6.669 1.00 97.56 92 ILE A O 1
ATOM 721 N N . SER A 1 93 ? -12.679 -5.270 4.903 1.00 98.25 93 SER A N 1
ATOM 722 C CA . SER A 1 93 ? -11.449 -5.388 5.679 1.00 98.25 93 SER A CA 1
ATOM 723 C C . SER A 1 93 ? -10.451 -4.297 5.301 1.00 98.25 93 SER A C 1
ATOM 725 O O . SER A 1 93 ? -10.273 -3.994 4.120 1.00 98.25 93 SER A O 1
ATOM 727 N N . PHE A 1 94 ? -9.784 -3.740 6.309 1.00 98.50 94 PHE A N 1
ATOM 728 C CA . PHE A 1 94 ? -8.717 -2.754 6.160 1.00 98.50 94 PHE A CA 1
ATOM 729 C C . PHE A 1 94 ? -7.382 -3.376 6.549 1.00 98.50 94 PHE A C 1
ATOM 731 O O . PHE A 1 94 ? -7.282 -3.926 7.641 1.00 98.50 94 PHE A O 1
ATOM 738 N N . ILE A 1 95 ? -6.371 -3.305 5.686 1.00 98.62 95 ILE A N 1
ATOM 739 C CA . ILE A 1 95 ? -5.063 -3.939 5.905 1.00 98.62 95 ILE A CA 1
ATOM 740 C C . ILE A 1 95 ? -3.927 -2.916 5.948 1.00 98.62 95 ILE A C 1
ATOM 742 O O . ILE A 1 95 ? -3.812 -2.057 5.082 1.00 98.62 95 ILE A O 1
ATOM 746 N N . VAL A 1 96 ? -3.040 -3.045 6.928 1.00 98.56 96 VAL A N 1
ATOM 747 C CA . VAL A 1 96 ? -1.776 -2.303 6.982 1.00 98.56 96 VAL A CA 1
ATOM 748 C C . VAL A 1 96 ? -0.610 -3.276 7.045 1.00 98.56 96 VAL A C 1
ATOM 750 O O . VAL A 1 96 ? -0.670 -4.286 7.751 1.00 98.56 96 VAL A O 1
ATOM 753 N N . MET A 1 97 ? 0.449 -2.999 6.285 1.00 98.31 97 MET A N 1
ATOM 754 C CA . MET A 1 97 ? 1.627 -3.870 6.203 1.00 98.31 97 MET A CA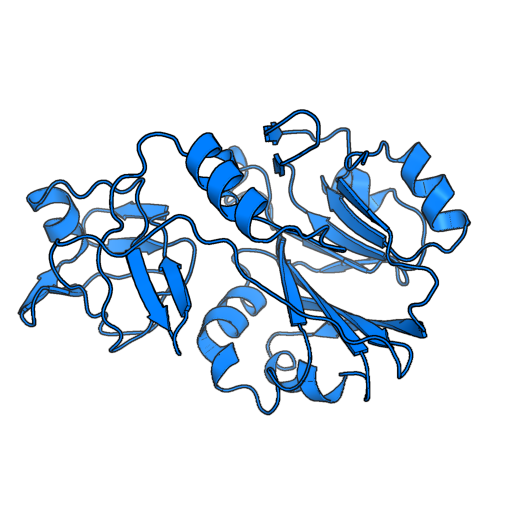 1
ATOM 755 C C . MET A 1 97 ? 2.931 -3.076 6.264 1.00 98.31 97 MET A C 1
ATOM 757 O O . MET A 1 97 ? 3.050 -2.084 5.550 1.00 98.31 97 MET A O 1
ATOM 761 N N . PRO A 1 98 ? 3.930 -3.522 7.046 1.00 97.81 98 PRO A N 1
ATOM 762 C CA . PRO A 1 98 ? 5.215 -2.844 7.136 1.00 97.81 98 PRO A CA 1
ATOM 763 C C . PRO A 1 98 ? 5.980 -2.918 5.811 1.00 97.81 98 PRO A C 1
ATOM 765 O O . PRO A 1 98 ? 6.294 -4.005 5.324 1.00 97.81 98 PRO A O 1
ATOM 768 N N . GLY A 1 99 ? 6.277 -1.765 5.209 1.00 95.44 99 GLY A N 1
ATOM 769 C CA . GLY A 1 99 ? 6.998 -1.677 3.941 1.00 95.44 99 GLY A CA 1
ATOM 770 C C . GLY A 1 99 ? 8.368 -2.353 3.973 1.00 95.44 99 GLY A C 1
ATOM 771 O O . GLY A 1 99 ? 9.086 -2.313 4.966 1.00 95.44 99 GLY A O 1
ATOM 772 N N . GLY A 1 100 ? 8.721 -3.013 2.870 1.00 92.19 100 GLY A N 1
ATOM 773 C CA . GLY A 1 100 ? 9.988 -3.745 2.710 1.00 92.19 100 GLY A CA 1
ATOM 774 C C . GLY A 1 100 ? 10.117 -5.070 3.483 1.00 92.19 100 GLY A C 1
ATOM 775 O O . GLY A 1 100 ? 11.006 -5.857 3.164 1.00 92.19 100 GLY A O 1
ATOM 776 N N . SER A 1 101 ? 9.230 -5.358 4.437 1.00 95.75 101 SER A N 1
ATOM 777 C CA . SER A 1 101 ? 9.244 -6.596 5.234 1.00 95.75 101 SER A CA 1
ATOM 778 C C . SER A 1 101 ? 8.976 -7.871 4.412 1.00 95.75 101 SER A C 1
ATOM 780 O O . SER A 1 101 ? 8.436 -7.819 3.303 1.00 95.75 101 SER A O 1
ATOM 782 N N . GLU A 1 102 ? 9.290 -9.042 4.984 1.00 96.31 102 GLU A N 1
ATOM 783 C CA . GLU A 1 102 ? 8.969 -10.348 4.382 1.00 96.31 102 GLU A CA 1
ATOM 784 C C . GLU A 1 102 ? 7.462 -10.499 4.121 1.00 96.31 102 GLU A C 1
ATOM 786 O O . GLU A 1 102 ? 7.064 -10.948 3.046 1.00 96.31 102 GLU A O 1
ATOM 791 N N . ILE A 1 103 ? 6.615 -10.073 5.068 1.00 97.81 103 ILE A N 1
ATOM 792 C CA . ILE A 1 103 ? 5.156 -10.151 4.930 1.00 97.81 103 ILE A CA 1
ATOM 793 C C . ILE A 1 103 ? 4.650 -9.321 3.746 1.00 97.81 103 ILE A C 1
ATOM 795 O O . ILE A 1 103 ? 3.835 -9.809 2.962 1.00 97.81 103 ILE A O 1
ATOM 799 N N . HIS A 1 104 ? 5.180 -8.105 3.573 1.00 97.44 104 HIS A N 1
ATOM 800 C CA . HIS A 1 104 ? 4.848 -7.240 2.445 1.00 97.44 104 HIS A CA 1
ATOM 801 C C . HIS A 1 104 ? 5.271 -7.877 1.118 1.00 97.44 104 HIS A C 1
ATOM 803 O O . HIS A 1 104 ? 4.463 -7.970 0.194 1.00 97.44 104 HIS A O 1
ATOM 809 N N . GLN A 1 105 ? 6.513 -8.364 1.030 1.00 95.38 105 GLN A N 1
ATOM 810 C CA . GLN A 1 105 ? 7.027 -8.989 -0.190 1.00 95.38 105 GLN A CA 1
ATOM 811 C C . GLN A 1 105 ? 6.236 -10.240 -0.570 1.00 95.38 105 GLN A C 1
ATOM 813 O O . GLN A 1 105 ? 5.930 -10.445 -1.745 1.00 95.38 105 GLN A O 1
ATOM 818 N N . LYS A 1 106 ? 5.895 -11.065 0.422 1.00 96.38 106 LYS A N 1
ATOM 819 C CA . LYS A 1 106 ? 5.126 -12.285 0.213 1.00 96.38 106 LYS A CA 1
ATOM 820 C C . LYS A 1 106 ? 3.720 -11.982 -0.288 1.00 96.38 106 LYS A C 1
ATOM 822 O O . LYS A 1 106 ? 3.321 -12.528 -1.313 1.00 96.38 106 LYS A O 1
ATOM 827 N N . TYR A 1 107 ? 3.007 -11.070 0.378 1.00 97.00 107 TYR A N 1
ATOM 828 C CA . TYR A 1 107 ? 1.678 -10.652 -0.061 1.00 97.00 107 TYR A CA 1
ATOM 829 C C . TYR A 1 107 ? 1.720 -10.106 -1.492 1.00 97.00 107 TYR A C 1
ATOM 831 O O . TYR A 1 107 ? 0.988 -10.582 -2.352 1.00 97.00 107 TYR A O 1
ATOM 839 N N . ALA A 1 108 ? 2.623 -9.164 -1.782 1.00 94.94 108 ALA A N 1
ATOM 840 C CA . ALA A 1 108 ? 2.694 -8.514 -3.089 1.00 94.94 108 ALA A CA 1
ATOM 841 C C . ALA A 1 108 ? 2.958 -9.497 -4.246 1.00 94.94 108 ALA A C 1
ATOM 843 O O . ALA A 1 108 ? 2.433 -9.305 -5.340 1.00 94.94 108 ALA A O 1
ATOM 844 N N . LYS A 1 109 ? 3.744 -10.557 -4.010 1.00 92.12 109 LYS A N 1
ATOM 845 C CA . LYS A 1 109 ? 4.071 -11.571 -5.026 1.00 92.12 109 LYS A CA 1
ATOM 846 C C . LYS A 1 109 ? 3.008 -12.659 -5.164 1.00 92.12 109 LYS A C 1
ATOM 848 O O . LYS A 1 109 ? 2.807 -13.175 -6.257 1.00 92.12 109 LYS A O 1
ATOM 853 N N . GLU A 1 110 ? 2.363 -13.043 -4.066 1.00 93.75 110 GLU A N 1
ATOM 854 C CA . GLU A 1 110 ? 1.546 -14.260 -4.020 1.00 93.75 110 GLU A CA 1
ATOM 855 C C . GLU A 1 110 ? 0.041 -14.002 -3.885 1.00 93.75 110 GLU A C 1
ATOM 857 O O . GLU A 1 110 ? -0.719 -14.964 -3.979 1.00 93.75 110 GLU A O 1
ATOM 862 N N . VAL A 1 111 ? -0.412 -12.754 -3.688 1.00 93.94 111 VAL A N 1
ATOM 863 C CA . VAL A 1 111 ? -1.825 -12.439 -3.389 1.00 93.94 111 VAL A CA 1
ATOM 864 C C . VAL A 1 111 ? -2.805 -13.080 -4.372 1.00 93.94 111 VAL A C 1
ATOM 866 O O . VAL A 1 111 ? -3.833 -13.601 -3.956 1.00 93.94 111 VAL A O 1
ATOM 869 N N . TYR A 1 112 ? -2.470 -13.145 -5.662 1.00 89.62 112 TYR A N 1
ATOM 870 C CA . TYR A 1 112 ? -3.336 -13.741 -6.686 1.00 89.62 112 TYR A CA 1
ATOM 871 C C . TYR A 1 112 ? -3.559 -15.251 -6.521 1.00 89.62 112 TYR A C 1
ATOM 873 O O . TYR A 1 112 ? -4.524 -15.791 -7.056 1.00 89.62 112 TYR A O 1
ATOM 881 N N . ASN A 1 113 ? -2.705 -15.925 -5.751 1.00 93.44 113 ASN A N 1
ATOM 882 C CA . ASN A 1 113 ? -2.811 -17.350 -5.448 1.00 93.44 113 ASN A CA 1
ATOM 883 C C . ASN A 1 113 ? -3.583 -17.619 -4.147 1.00 93.44 113 ASN A C 1
ATOM 885 O O . ASN A 1 113 ? -3.813 -18.780 -3.801 1.00 93.44 113 ASN A O 1
ATOM 889 N N . TYR A 1 114 ? -3.958 -16.580 -3.395 1.00 96.38 114 TYR A N 1
ATOM 890 C CA . TYR A 1 114 ? -4.629 -16.740 -2.109 1.00 96.38 114 TYR A CA 1
ATOM 891 C C . TYR A 1 114 ? -6.109 -17.078 -2.317 1.00 96.38 114 TYR A C 1
ATOM 893 O O . TYR A 1 114 ? -6.847 -16.290 -2.917 1.00 96.38 114 TYR A O 1
ATOM 901 N N . PRO A 1 115 ? -6.583 -18.240 -1.823 1.00 96.56 115 PRO A N 1
ATOM 902 C CA . PRO A 1 115 ? -7.967 -18.640 -2.016 1.00 96.56 115 PRO A CA 1
ATOM 903 C C . PRO A 1 115 ? -8.923 -17.584 -1.468 1.00 96.56 115 PRO A C 1
ATOM 905 O O . PRO A 1 115 ? -8.799 -17.173 -0.317 1.00 96.56 115 PRO A O 1
ATOM 908 N N . GLN A 1 116 ? -9.910 -17.194 -2.280 1.00 96.50 116 GLN A N 1
ATOM 909 C CA . GLN A 1 116 ? -11.021 -16.327 -1.869 1.00 96.50 116 GLN A CA 1
ATOM 910 C C . GLN A 1 116 ? -10.616 -14.906 -1.434 1.00 96.50 116 GLN A C 1
ATOM 912 O O . GLN A 1 116 ? -11.467 -14.167 -0.943 1.00 96.50 116 GLN A O 1
ATOM 917 N N . ILE A 1 117 ? -9.360 -14.488 -1.637 1.00 95.94 117 ILE A N 1
ATOM 918 C CA . ILE A 1 117 ? -8.874 -13.166 -1.207 1.00 95.94 117 ILE A CA 1
ATOM 919 C C . ILE A 1 117 ? -9.677 -12.010 -1.821 1.00 95.94 117 ILE A C 1
ATOM 921 O O . ILE A 1 117 ? -9.891 -10.992 -1.180 1.00 95.94 117 ILE A O 1
ATOM 925 N N . PHE A 1 118 ? -10.204 -12.190 -3.033 1.00 92.94 118 PHE A N 1
ATOM 926 C CA . PHE A 1 118 ? -11.010 -11.180 -3.722 1.00 92.94 118 PHE A CA 1
ATOM 927 C C . PHE A 1 118 ? -12.524 -11.348 -3.512 1.00 92.94 118 PHE A C 1
ATOM 929 O O . PHE A 1 118 ? -13.309 -10.636 -4.133 1.00 92.94 118 PHE A O 1
ATOM 936 N N . ASN A 1 119 ? -12.964 -12.265 -2.639 1.00 94.31 119 ASN A N 1
ATOM 937 C CA . ASN A 1 119 ? -14.393 -12.480 -2.379 1.00 94.31 119 ASN A CA 1
ATOM 938 C C . ASN A 1 119 ? -15.024 -11.348 -1.557 1.00 94.31 119 ASN A C 1
ATOM 940 O O . ASN A 1 119 ? -16.250 -11.232 -1.533 1.00 94.31 119 ASN A O 1
ATOM 944 N N . ARG A 1 120 ? -14.217 -10.538 -0.858 1.00 95.69 120 ARG A N 1
ATOM 945 C CA . ARG A 1 120 ? -14.675 -9.384 -0.075 1.00 95.69 120 ARG A CA 1
ATOM 946 C C . ARG A 1 120 ? -13.771 -8.174 -0.300 1.00 95.69 120 ARG A C 1
ATOM 948 O O . ARG A 1 120 ? -12.592 -8.353 -0.597 1.00 95.69 120 ARG A O 1
ATOM 955 N N . PRO A 1 121 ? -14.296 -6.948 -0.125 1.00 96.69 121 PRO A N 1
ATOM 956 C CA . PRO A 1 121 ? -13.487 -5.740 -0.163 1.00 96.69 121 PRO A CA 1
ATOM 957 C C . PRO A 1 121 ? -12.344 -5.788 0.862 1.00 96.69 121 PRO A C 1
ATOM 959 O O . PRO A 1 121 ? -12.583 -5.842 2.070 1.00 96.69 121 PRO A O 1
ATOM 962 N N . LEU A 1 122 ? -11.109 -5.744 0.364 1.00 97.38 122 LEU A N 1
ATOM 963 C CA . LEU A 1 122 ? -9.882 -5.612 1.142 1.00 97.38 122 LEU A CA 1
ATOM 964 C C . LEU A 1 122 ? -9.102 -4.403 0.620 1.00 97.38 122 LEU A C 1
ATOM 966 O O . LEU A 1 122 ? -8.668 -4.400 -0.529 1.00 97.38 122 LEU A O 1
ATOM 970 N N . VAL A 1 123 ? -8.931 -3.380 1.454 1.00 97.38 123 VAL A N 1
ATOM 971 C CA . VAL A 1 123 ? -8.247 -2.133 1.080 1.00 97.38 123 VAL A CA 1
ATOM 972 C C . VAL A 1 123 ? -7.264 -1.718 2.160 1.00 97.38 123 VAL A C 1
ATOM 974 O O . VAL A 1 123 ? -7.460 -2.018 3.332 1.00 97.38 123 VAL A O 1
ATOM 977 N N . GLY A 1 124 ? -6.203 -1.016 1.794 1.00 96.69 124 GLY A N 1
ATOM 978 C CA . GLY A 1 124 ? -5.305 -0.437 2.775 1.00 96.69 124 GLY A CA 1
ATOM 979 C C . GLY A 1 124 ? -3.967 -0.056 2.175 1.00 96.69 124 GLY A C 1
ATOM 980 O O . GLY A 1 124 ? -3.861 0.106 0.960 1.00 96.69 124 GLY A O 1
ATOM 981 N N . TRP A 1 125 ? -2.959 0.121 3.023 1.00 97.25 125 TRP A N 1
ATOM 982 C CA . TRP A 1 125 ? -1.700 0.729 2.611 1.00 97.25 125 TRP A CA 1
ATOM 983 C C . TRP A 1 125 ? -0.477 0.020 3.184 1.00 97.25 125 TRP A C 1
ATOM 985 O O . TRP A 1 125 ? -0.522 -0.686 4.195 1.00 97.25 125 TRP A O 1
ATOM 995 N N . ILE A 1 126 ? 0.641 0.239 2.501 1.00 97.12 126 ILE A N 1
ATOM 996 C CA . ILE A 1 126 ? 1.962 -0.168 2.957 1.00 97.12 126 ILE A CA 1
ATOM 997 C C . ILE A 1 126 ? 2.527 0.968 3.803 1.00 97.12 126 ILE A C 1
ATOM 999 O O . ILE A 1 126 ? 2.578 2.115 3.361 1.00 97.12 126 ILE A O 1
ATOM 1003 N N . THR A 1 127 ? 2.913 0.657 5.032 1.00 97.38 127 THR A N 1
ATOM 1004 C CA . THR A 1 127 ? 3.476 1.633 5.959 1.00 97.38 127 THR A CA 1
ATOM 1005 C C . THR A 1 127 ? 4.911 1.954 5.559 1.00 97.38 127 THR A C 1
ATOM 1007 O O . THR A 1 127 ? 5.612 1.143 4.948 1.00 97.38 127 THR A O 1
ATOM 1010 N N . GLY A 1 128 ? 5.353 3.159 5.884 1.00 94.56 128 GLY A N 1
ATOM 1011 C CA . GLY A 1 128 ? 6.674 3.661 5.560 1.00 94.56 128 GLY A CA 1
ATOM 1012 C C . GLY A 1 128 ? 7.289 4.436 6.714 1.00 94.56 128 GLY A C 1
ATOM 1013 O O . GLY A 1 128 ? 6.794 4.466 7.837 1.00 94.56 128 GLY A O 1
ATOM 1014 N N . ILE A 1 129 ? 8.409 5.061 6.411 1.00 92.62 129 ILE A N 1
ATOM 1015 C CA . ILE A 1 129 ? 9.172 5.937 7.296 1.00 92.62 129 ILE A CA 1
ATOM 1016 C C . ILE A 1 129 ? 9.681 7.103 6.451 1.00 92.62 129 ILE A C 1
ATOM 1018 O O . ILE A 1 129 ? 9.463 7.127 5.236 1.00 92.62 129 ILE A O 1
ATOM 1022 N N . LYS A 1 130 ? 10.384 8.056 7.064 1.00 90.56 130 LYS A N 1
ATOM 1023 C CA . LYS A 1 130 ? 11.107 9.067 6.296 1.00 90.56 130 LYS A CA 1
ATOM 1024 C C . LYS A 1 130 ? 12.097 8.411 5.333 1.00 90.56 130 LYS A C 1
ATOM 1026 O O . LYS A 1 130 ? 12.804 7.474 5.700 1.00 90.56 130 LYS A O 1
ATOM 1031 N N . LEU A 1 131 ? 12.178 8.937 4.111 1.00 84.31 131 LEU A N 1
ATOM 1032 C CA . LEU A 1 131 ? 13.079 8.412 3.079 1.00 84.31 131 LEU A CA 1
ATOM 1033 C C . LEU A 1 131 ? 14.558 8.480 3.512 1.00 84.31 131 LEU A C 1
ATOM 1035 O O . LEU A 1 131 ? 15.328 7.575 3.216 1.00 84.31 131 LEU A O 1
ATOM 1039 N N . GLU A 1 132 ? 14.947 9.506 4.276 1.00 85.56 132 GLU A N 1
ATOM 1040 C CA . GLU A 1 132 ? 16.307 9.687 4.828 1.00 85.56 132 GLU A CA 1
ATOM 1041 C C . GLU A 1 132 ? 16.698 8.674 5.924 1.00 85.56 132 GLU A C 1
ATOM 1043 O O . GLU A 1 132 ? 17.882 8.507 6.253 1.00 85.56 132 GLU A O 1
ATOM 1048 N N . ASP A 1 133 ? 15.705 7.972 6.468 1.00 85.94 133 ASP A N 1
ATOM 1049 C CA . ASP A 1 133 ? 15.872 6.933 7.482 1.00 85.94 133 ASP A CA 1
ATOM 1050 C C . ASP A 1 133 ? 15.745 5.524 6.900 1.00 85.94 133 ASP A C 1
ATOM 1052 O O . ASP A 1 133 ? 15.824 4.533 7.638 1.00 85.94 133 ASP A O 1
ATOM 1056 N N . MET A 1 134 ? 15.606 5.410 5.572 1.00 75.19 134 MET A N 1
ATOM 1057 C CA . MET A 1 134 ? 15.707 4.131 4.879 1.00 75.19 134 MET A CA 1
ATOM 1058 C C . MET A 1 134 ? 17.023 3.440 5.265 1.00 75.19 134 MET A C 1
ATOM 1060 O O . MET A 1 134 ? 18.088 4.052 5.275 1.00 75.19 134 MET A O 1
ATOM 1064 N N . ALA A 1 135 ? 16.923 2.157 5.625 1.00 78.62 135 ALA A N 1
ATOM 1065 C CA . ALA A 1 135 ? 17.971 1.307 6.211 1.00 78.62 135 ALA A CA 1
ATOM 1066 C C . ALA A 1 135 ? 18.321 1.533 7.699 1.00 78.62 135 ALA A C 1
ATOM 1068 O O . ALA A 1 135 ? 19.073 0.731 8.251 1.00 78.62 135 ALA A O 1
ATOM 1069 N N . LYS A 1 136 ? 17.774 2.553 8.374 1.00 85.50 136 LYS A N 1
ATOM 1070 C CA . LYS A 1 136 ? 17.992 2.780 9.818 1.00 85.50 136 LYS A CA 1
ATOM 1071 C C . LYS A 1 136 ? 16.808 2.344 10.670 1.00 85.50 136 LYS A C 1
ATOM 1073 O O . LYS A 1 136 ? 16.998 1.821 11.765 1.00 85.50 136 LYS A O 1
ATOM 1078 N N . VAL A 1 137 ? 15.596 2.583 10.174 1.00 91.31 137 VAL A N 1
ATOM 1079 C CA . VAL A 1 137 ? 14.346 2.309 10.888 1.00 91.31 137 VAL A CA 1
ATOM 1080 C C . VAL A 1 137 ? 13.470 1.388 10.036 1.00 91.31 137 VAL A C 1
ATOM 1082 O O . VAL A 1 137 ? 13.439 1.491 8.811 1.00 91.31 137 VAL A O 1
ATOM 1085 N N . SER A 1 138 ? 12.772 0.453 10.679 1.00 94.25 138 SER A N 1
ATOM 1086 C CA . SER A 1 138 ? 11.763 -0.394 10.040 1.00 94.25 138 SER A CA 1
ATOM 1087 C C . SER A 1 138 ? 10.389 0.288 10.080 1.00 94.25 138 SER A C 1
ATOM 1089 O O . SER A 1 138 ? 10.009 0.797 11.144 1.00 94.25 138 SER A O 1
ATOM 1091 N N . PRO A 1 139 ? 9.615 0.292 8.976 1.00 97.19 139 PRO A N 1
ATOM 1092 C CA . PRO A 1 139 ? 8.191 0.606 9.032 1.00 97.19 139 PRO A CA 1
ATOM 1093 C C . PRO A 1 139 ? 7.451 -0.351 9.967 1.00 97.19 139 PRO A C 1
ATOM 1095 O O . PRO A 1 139 ? 7.806 -1.527 10.067 1.00 97.19 139 PRO A O 1
ATOM 1098 N N . LYS A 1 140 ? 6.416 0.143 10.650 1.00 98.31 140 LYS A N 1
ATOM 1099 C CA . LYS A 1 140 ? 5.667 -0.628 11.652 1.00 98.31 140 LYS A CA 1
ATOM 1100 C C . LYS A 1 140 ? 4.166 -0.496 11.470 1.00 98.31 140 LYS A C 1
ATOM 1102 O O . LYS A 1 140 ? 3.677 0.439 10.831 1.00 98.31 140 LYS A O 1
ATOM 1107 N N . VAL A 1 141 ? 3.449 -1.441 12.063 1.00 98.75 141 VAL A N 1
ATOM 1108 C CA . VAL A 1 141 ? 1.992 -1.437 12.222 1.00 98.75 141 VAL A CA 1
ATOM 1109 C C . VAL A 1 141 ? 1.628 -1.541 13.702 1.00 98.75 141 VAL A C 1
ATOM 1111 O O . VAL A 1 141 ? 2.379 -2.117 14.491 1.00 98.75 141 VAL A O 1
A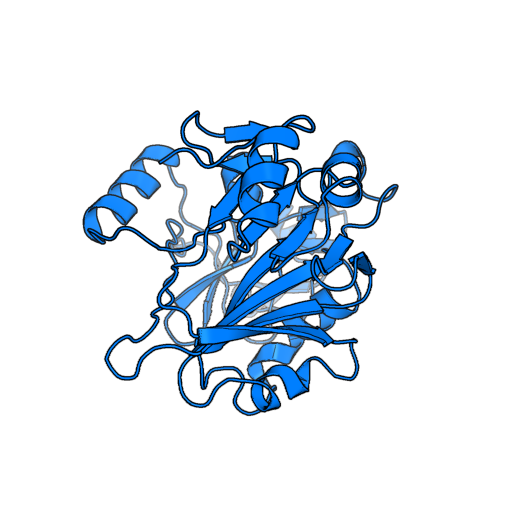TOM 1114 N N . PHE A 1 142 ? 0.477 -0.988 14.074 1.00 98.69 142 PHE A N 1
ATOM 1115 C CA . PHE A 1 142 ? 0.020 -0.829 15.452 1.00 98.69 142 PHE A CA 1
ATOM 1116 C C . PHE A 1 142 ? -1.393 -1.383 15.635 1.00 98.69 142 PHE A C 1
ATOM 1118 O O . PHE A 1 142 ? -2.320 -0.945 14.953 1.00 98.69 142 PHE A O 1
ATOM 1125 N N . ASP A 1 143 ? -1.551 -2.309 16.581 1.00 98.69 143 ASP A N 1
ATOM 1126 C CA . ASP A 1 143 ? -2.845 -2.783 17.082 1.00 98.69 143 ASP A CA 1
ATOM 1127 C C . ASP A 1 143 ? -3.258 -1.921 18.275 1.00 98.69 143 ASP A C 1
ATOM 1129 O O . ASP A 1 143 ? -2.701 -2.050 19.368 1.00 98.69 143 ASP A O 1
ATOM 1133 N N . GLY A 1 144 ? -4.241 -1.045 18.077 1.00 98.19 144 GLY A N 1
ATOM 1134 C CA . GLY A 1 144 ? -4.753 -0.148 19.107 1.00 98.19 144 GLY A CA 1
ATOM 1135 C C . GLY A 1 144 ? -5.523 -0.846 20.225 1.00 98.19 144 GLY A C 1
ATOM 1136 O O . GLY A 1 144 ? -5.536 -0.351 21.353 1.00 98.19 144 GLY A O 1
ATOM 1137 N N 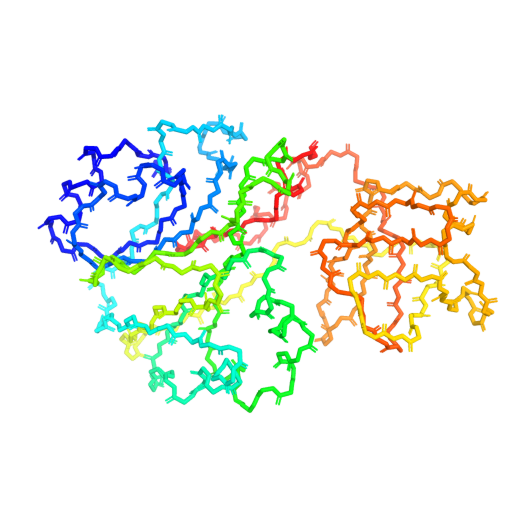. GLN A 1 145 ? -6.124 -2.013 19.976 1.00 97.25 145 GLN A N 1
ATOM 1138 C CA . GLN A 1 145 ? -6.878 -2.742 21.002 1.00 97.25 145 GLN A CA 1
ATOM 1139 C C . GLN A 1 145 ? -5.917 -3.379 22.010 1.00 97.25 145 GLN A C 1
ATOM 1141 O O . GLN A 1 145 ? -6.124 -3.319 23.229 1.00 97.25 145 GLN A O 1
ATOM 1146 N N . LYS A 1 146 ? -4.828 -3.966 21.507 1.00 97.69 146 LYS A N 1
ATOM 1147 C CA . LYS A 1 146 ? -3.842 -4.677 22.333 1.00 97.69 146 LYS A CA 1
ATOM 1148 C C . LYS A 1 146 ? -2.635 -3.827 22.715 1.00 97.69 146 LYS A C 1
ATOM 1150 O O . LYS A 1 146 ? -1.966 -4.163 23.692 1.00 97.69 146 LYS A O 1
ATOM 1155 N N . ARG A 1 147 ? -2.410 -2.704 22.023 1.00 96.06 147 ARG A N 1
ATOM 1156 C CA . ARG A 1 147 ? -1.160 -1.923 22.028 1.00 96.06 147 ARG A CA 1
ATOM 1157 C C . ARG A 1 147 ? 0.054 -2.763 21.630 1.00 96.06 147 ARG A C 1
ATOM 1159 O O . ARG A 1 147 ? 1.114 -2.687 22.253 1.00 96.06 147 ARG A O 1
ATOM 1166 N N . GLU A 1 148 ? -0.121 -3.580 20.604 1.00 98.19 148 GLU A N 1
ATOM 1167 C CA . GLU A 1 148 ? 0.970 -4.355 20.019 1.00 98.19 148 GLU A CA 1
ATOM 1168 C C . GLU A 1 148 ? 1.539 -3.623 18.805 1.00 98.19 148 GLU A C 1
ATOM 1170 O O . GLU A 1 148 ? 0.827 -2.899 18.108 1.00 98.19 148 GLU A O 1
ATOM 1175 N N . VAL A 1 149 ? 2.836 -3.805 18.571 1.00 98.44 149 VAL A N 1
ATOM 1176 C CA . VAL A 1 149 ? 3.566 -3.198 17.456 1.00 98.44 149 VAL A CA 1
ATOM 1177 C C . VAL A 1 149 ? 4.274 -4.309 16.702 1.00 98.44 149 VAL A C 1
ATOM 1179 O O . VAL A 1 149 ? 4.922 -5.150 17.329 1.00 98.44 149 VAL A O 1
ATOM 1182 N N . PHE A 1 150 ? 4.166 -4.305 15.377 1.00 98.50 150 PHE A N 1
ATOM 1183 C CA . PHE A 1 150 ? 4.786 -5.317 14.526 1.00 98.50 150 PHE A CA 1
ATOM 1184 C C . PHE A 1 150 ? 5.564 -4.676 13.378 1.00 98.50 150 PHE A C 1
ATOM 1186 O O . PHE A 1 150 ? 5.155 -3.652 12.833 1.00 98.50 150 PHE A O 1
ATOM 1193 N N . GLU A 1 151 ? 6.665 -5.315 12.995 1.00 97.62 151 GLU A N 1
ATOM 1194 C CA . GLU A 1 151 ? 7.477 -4.976 11.814 1.00 97.62 151 GLU A CA 1
ATOM 1195 C C . GLU A 1 151 ? 7.495 -6.110 10.771 1.00 97.62 151 GLU A C 1
ATOM 1197 O O . GLU A 1 151 ? 7.984 -5.944 9.657 1.00 97.62 151 GLU A O 1
ATOM 1202 N N . ASP A 1 152 ? 6.912 -7.257 11.120 1.00 97.69 152 ASP A N 1
ATOM 1203 C CA . ASP A 1 152 ? 6.954 -8.518 10.380 1.00 97.69 152 ASP A CA 1
ATOM 1204 C C . ASP A 1 152 ? 5.559 -9.122 10.129 1.00 97.69 152 ASP A C 1
ATOM 1206 O O . ASP A 1 152 ? 5.438 -10.207 9.557 1.00 97.69 152 ASP A O 1
ATOM 1210 N N . LYS A 1 153 ? 4.489 -8.430 10.542 1.00 98.56 153 LYS A N 1
ATOM 1211 C CA . LYS A 1 153 ? 3.099 -8.885 10.396 1.00 98.56 153 LYS A CA 1
ATOM 1212 C C . LYS A 1 153 ? 2.236 -7.867 9.675 1.00 98.56 153 LYS A C 1
ATOM 1214 O O . LYS A 1 153 ? 2.405 -6.663 9.836 1.00 98.56 153 LYS A O 1
ATOM 1219 N N . ALA A 1 154 ? 1.265 -8.376 8.929 1.00 98.62 154 ALA A N 1
ATOM 1220 C CA . ALA A 1 154 ? 0.154 -7.584 8.434 1.00 98.62 154 ALA A CA 1
ATOM 1221 C C . ALA A 1 154 ? -0.878 -7.458 9.548 1.00 98.62 154 ALA A C 1
ATOM 1223 O O . ALA A 1 154 ? -1.151 -8.438 10.244 1.00 98.62 154 ALA A O 1
ATOM 1224 N N . LEU A 1 155 ? -1.482 -6.288 9.694 1.00 98.56 155 LEU A N 1
ATOM 1225 C CA . LEU A 1 155 ? -2.583 -6.080 10.620 1.00 98.56 155 LEU A CA 1
ATOM 1226 C C . LEU A 1 155 ? -3.846 -5.787 9.821 1.00 98.56 155 LEU A C 1
ATOM 1228 O O . LEU A 1 155 ? -3.852 -4.890 8.980 1.00 98.56 155 LEU A O 1
ATOM 1232 N N . VAL A 1 156 ? -4.901 -6.560 10.066 1.00 98.75 156 VAL A N 1
ATOM 1233 C CA . VAL A 1 156 ? -6.176 -6.428 9.360 1.00 98.75 156 VAL A CA 1
ATOM 1234 C C . VAL A 1 156 ? -7.283 -6.134 10.358 1.00 98.75 156 VAL A C 1
ATOM 1236 O O . VAL A 1 156 ? -7.467 -6.874 11.325 1.00 98.75 156 VAL A O 1
ATOM 1239 N N . LEU A 1 157 ? -8.031 -5.065 10.110 1.00 98.69 157 LEU A N 1
ATOM 1240 C CA . LEU A 1 157 ? -9.285 -4.759 10.781 1.00 98.69 157 LEU A CA 1
ATOM 1241 C C . LEU A 1 157 ? -10.426 -5.263 9.899 1.00 98.69 157 LEU A C 1
ATOM 1243 O O . LEU A 1 157 ? -10.656 -4.744 8.810 1.00 98.69 157 LEU A O 1
ATOM 1247 N N . HIS A 1 158 ? -11.137 -6.276 10.375 1.00 98.31 158 HIS A N 1
ATOM 1248 C CA . HIS A 1 158 ? -12.338 -6.813 9.747 1.00 98.31 158 HIS A CA 1
ATOM 1249 C C . HIS A 1 158 ? -13.569 -6.131 10.345 1.00 98.31 158 HIS A C 1
ATOM 1251 O O . HIS A 1 158 ? -13.732 -6.142 11.566 1.00 98.31 158 HIS A O 1
ATOM 1257 N N . ALA A 1 159 ? -14.427 -5.562 9.501 1.00 97.56 159 ALA A N 1
ATOM 1258 C CA . ALA A 1 159 ? -15.636 -4.860 9.915 1.00 97.56 159 ALA A CA 1
ATOM 1259 C C . ALA A 1 159 ? -16.865 -5.418 9.191 1.00 97.56 159 ALA A C 1
ATOM 1261 O O . ALA A 1 159 ? -16.894 -5.499 7.959 1.00 97.56 159 ALA A O 1
ATOM 1262 N N . SER A 1 160 ? -17.888 -5.786 9.959 1.00 97.12 160 SER A N 1
ATOM 1263 C CA . SER A 1 160 ? -19.175 -6.203 9.393 1.00 97.12 160 SER A CA 1
ATOM 1264 C C . SER A 1 160 ? -19.959 -4.994 8.887 1.00 97.12 160 SER A C 1
ATOM 1266 O O . SER A 1 160 ? -19.882 -3.906 9.459 1.00 97.12 160 SER A O 1
ATOM 1268 N N . LEU A 1 161 ? -20.729 -5.187 7.821 1.00 96.88 161 LEU A N 1
ATOM 1269 C CA . LEU A 1 161 ? -21.612 -4.176 7.250 1.00 96.88 161 LEU A CA 1
ATOM 1270 C C . LEU A 1 161 ? -23.080 -4.537 7.515 1.00 96.88 161 LEU A C 1
ATOM 1272 O O . LEU A 1 161 ? -23.415 -5.721 7.573 1.00 96.88 161 LEU A O 1
ATOM 1276 N N . PRO A 1 162 ? -23.976 -3.544 7.627 1.00 95.94 162 PRO A N 1
ATOM 1277 C CA . PRO A 1 162 ? -25.412 -3.772 7.524 1.00 95.94 162 PRO A CA 1
ATOM 1278 C C . PRO A 1 162 ? -25.783 -4.380 6.164 1.00 95.94 162 PRO A C 1
ATOM 1280 O O . PRO A 1 162 ? -25.197 -4.020 5.144 1.00 95.94 162 PRO A O 1
ATOM 1283 N N . GLU A 1 163 ? -26.793 -5.253 6.123 1.00 94.12 163 GLU A N 1
ATOM 1284 C CA . GLU A 1 163 ? -27.208 -5.976 4.903 1.00 94.12 163 GLU A CA 1
ATOM 1285 C C . GLU A 1 163 ? -27.544 -5.054 3.715 1.00 94.12 163 GLU A C 1
ATOM 1287 O O . GLU A 1 163 ? -27.380 -5.431 2.558 1.00 94.12 163 GLU A O 1
ATOM 1292 N N . ASN A 1 164 ? -27.990 -3.825 3.988 1.00 95.00 164 ASN A N 1
ATOM 1293 C CA . ASN A 1 164 ? -28.368 -2.833 2.982 1.00 95.00 164 ASN A CA 1
ATOM 1294 C C . ASN A 1 164 ? -27.208 -1.935 2.507 1.00 95.00 164 ASN A C 1
ATOM 1296 O O . ASN A 1 164 ? -27.443 -1.019 1.719 1.00 95.00 164 ASN A O 1
ATOM 1300 N N . ILE A 1 165 ? -25.982 -2.160 2.986 1.00 94.62 165 ILE A N 1
ATOM 1301 C CA . ILE A 1 165 ? -24.788 -1.389 2.618 1.00 94.62 165 ILE A CA 1
ATOM 1302 C C . ILE A 1 165 ? -23.746 -2.340 2.045 1.00 94.62 165 ILE A C 1
ATOM 1304 O O . ILE A 1 165 ? -23.375 -3.309 2.692 1.00 94.62 165 ILE A O 1
ATOM 1308 N N . PHE A 1 166 ? -23.210 -2.047 0.865 1.00 92.75 166 PHE A N 1
ATOM 1309 C CA . PHE A 1 166 ? -22.060 -2.768 0.321 1.00 92.75 166 PHE A CA 1
ATOM 1310 C C . PHE A 1 166 ? -20.877 -1.815 0.161 1.00 92.75 166 PHE A C 1
ATOM 1312 O O . PHE A 1 166 ? -21.048 -0.650 -0.194 1.00 92.75 166 PHE A O 1
ATOM 1319 N N . ALA A 1 167 ? -19.670 -2.314 0.414 1.00 94.69 167 ALA A N 1
ATOM 1320 C CA . ALA A 1 167 ? -18.457 -1.556 0.154 1.00 94.69 167 ALA A CA 1
ATOM 1321 C C . ALA A 1 167 ? -17.963 -1.801 -1.276 1.00 94.69 167 ALA A C 1
ATOM 1323 O O . ALA A 1 167 ? -17.965 -2.931 -1.768 1.00 94.69 167 ALA A O 1
ATOM 1324 N N . LYS A 1 168 ? -17.502 -0.731 -1.923 1.00 93.38 168 LYS A N 1
ATOM 1325 C CA . LYS A 1 168 ? -16.843 -0.764 -3.229 1.00 93.38 168 LYS A CA 1
ATOM 1326 C C . LYS A 1 168 ? -15.440 -0.183 -3.080 1.00 93.38 168 LYS A C 1
ATOM 1328 O O . LYS A 1 168 ? -15.271 0.857 -2.450 1.00 93.38 168 LYS A O 1
ATOM 1333 N N . ILE A 1 169 ? -14.459 -0.856 -3.672 1.00 93.69 169 ILE A N 1
ATOM 1334 C CA . ILE A 1 169 ? -13.084 -0.365 -3.800 1.00 93.69 169 ILE A CA 1
ATOM 1335 C C . ILE A 1 169 ? -12.874 0.021 -5.258 1.00 93.69 169 ILE A C 1
ATOM 1337 O O . ILE A 1 169 ? -13.369 -0.660 -6.157 1.00 93.69 169 ILE A O 1
ATOM 1341 N N . ASP A 1 170 ? -12.161 1.117 -5.474 1.00 91.50 170 ASP A N 1
ATOM 1342 C CA . ASP A 1 170 ? -11.800 1.597 -6.801 1.00 91.50 170 ASP A CA 1
ATOM 1343 C C . ASP A 1 170 ? -10.378 2.172 -6.778 1.00 91.50 170 ASP A C 1
ATOM 1345 O O . ASP A 1 170 ? -9.838 2.461 -5.706 1.00 91.50 170 ASP A O 1
ATOM 1349 N N . ILE A 1 171 ? -9.770 2.324 -7.955 1.00 91.06 171 ILE A N 1
ATOM 1350 C CA . ILE A 1 171 ? -8.423 2.881 -8.113 1.00 91.06 171 ILE A CA 1
ATOM 1351 C C . ILE A 1 171 ? -8.503 4.103 -9.020 1.00 91.06 171 ILE A C 1
ATOM 1353 O O . ILE A 1 171 ? -8.998 4.037 -10.142 1.00 91.06 171 ILE A O 1
ATOM 1357 N N . VAL A 1 172 ? -7.937 5.215 -8.557 1.00 92.00 172 VAL A N 1
ATOM 1358 C CA . VAL A 1 172 ? -7.707 6.393 -9.395 1.00 92.00 172 VAL A CA 1
ATOM 1359 C C . VAL A 1 172 ? -6.284 6.317 -9.927 1.00 92.00 172 VAL A C 1
ATOM 1361 O O . VAL A 1 172 ? -5.330 6.593 -9.202 1.00 92.00 172 VAL A O 1
ATOM 1364 N N . ASN A 1 173 ? -6.143 5.920 -11.190 1.00 92.44 173 ASN A N 1
ATOM 1365 C CA . ASN A 1 173 ? -4.867 5.933 -11.895 1.00 92.44 173 ASN A CA 1
ATOM 1366 C C . ASN A 1 173 ? -4.902 6.984 -13.012 1.00 92.44 173 ASN A C 1
ATOM 1368 O O . ASN A 1 173 ? -5.768 6.937 -13.886 1.00 92.44 173 ASN A O 1
ATOM 1372 N N . ILE A 1 174 ? -3.964 7.929 -12.968 1.00 93.38 174 ILE A N 1
ATOM 1373 C CA . ILE A 1 174 ? -3.792 8.964 -13.997 1.00 93.38 174 ILE A CA 1
ATOM 1374 C C . ILE A 1 174 ? -2.815 8.543 -15.102 1.00 93.38 174 ILE A C 1
ATOM 1376 O O . ILE A 1 174 ? -2.727 9.208 -16.131 1.00 93.38 174 ILE A O 1
ATOM 1380 N N . PHE A 1 175 ? -2.066 7.459 -14.889 1.00 94.81 175 PHE A N 1
ATOM 1381 C CA . PHE A 1 175 ? -1.080 6.973 -15.839 1.00 94.81 175 PHE A CA 1
ATOM 1382 C C . PHE A 1 175 ? -1.716 6.006 -16.836 1.00 94.81 175 PHE A C 1
ATOM 1384 O O . PHE A 1 175 ? -2.480 5.108 -16.483 1.00 94.81 175 PHE A O 1
ATOM 1391 N N . GLU A 1 176 ? -1.342 6.177 -18.098 1.00 95.25 176 GLU A N 1
ATOM 1392 C CA . GLU A 1 176 ? -1.700 5.298 -19.206 1.00 95.25 176 GLU A CA 1
ATOM 1393 C C . GLU A 1 176 ? -0.422 4.770 -19.855 1.00 95.25 176 GLU A C 1
ATOM 1395 O O . GLU A 1 176 ? 0.602 5.458 -19.846 1.00 95.25 176 GLU A O 1
ATOM 1400 N N . GLN A 1 177 ? -0.477 3.579 -20.456 1.00 96.62 177 GLN A N 1
ATOM 1401 C CA . GLN A 1 177 ? 0.638 3.062 -21.252 1.00 96.62 177 GLN A CA 1
ATOM 1402 C C . GLN A 1 177 ? 0.992 4.035 -22.381 1.00 96.62 177 GLN A C 1
ATOM 1404 O O . GLN A 1 177 ? 0.107 4.505 -23.095 1.00 96.62 177 GLN A O 1
ATOM 1409 N N . GLY A 1 178 ? 2.280 4.339 -22.535 1.00 96.50 178 GLY A N 1
ATOM 1410 C CA . GLY A 1 178 ? 2.796 5.073 -23.684 1.00 96.50 178 GLY A CA 1
ATOM 1411 C C . GLY A 1 178 ? 2.939 4.201 -24.930 1.00 96.50 178 GLY A C 1
ATOM 1412 O O . GLY A 1 178 ? 2.724 2.993 -24.905 1.00 96.50 178 GLY A O 1
ATOM 1413 N N . GLU A 1 179 ? 3.376 4.833 -26.017 1.00 95.56 179 GLU A N 1
ATOM 1414 C CA . GLU A 1 179 ? 3.610 4.191 -27.323 1.00 95.56 179 GLU A CA 1
ATOM 1415 C C . GLU A 1 179 ? 5.035 3.617 -27.463 1.00 95.56 179 GLU A C 1
ATOM 1417 O O . GLU A 1 179 ? 5.456 3.232 -28.552 1.00 95.56 179 GLU A O 1
ATOM 1422 N N . GLY A 1 180 ? 5.810 3.618 -26.372 1.00 95.81 180 GLY A N 1
ATOM 1423 C CA . GLY A 1 180 ? 7.188 3.130 -26.344 1.00 95.81 180 GLY A CA 1
ATOM 1424 C C . GLY A 1 180 ? 7.293 1.605 -26.399 1.00 95.81 180 GLY A C 1
ATOM 1425 O O . GLY A 1 180 ? 6.299 0.895 -26.566 1.00 95.81 180 GLY A O 1
ATOM 1426 N N . ASP A 1 181 ? 8.516 1.107 -26.228 1.00 98.12 181 ASP A N 1
ATOM 1427 C CA . ASP A 1 181 ? 8.813 -0.325 -26.278 1.00 98.12 181 ASP A CA 1
ATOM 1428 C C . ASP A 1 181 ? 8.092 -1.132 -25.193 1.00 98.12 181 ASP A C 1
ATOM 1430 O O . ASP A 1 181 ? 7.680 -0.619 -24.148 1.00 98.12 181 ASP A O 1
ATOM 1434 N N . THR A 1 182 ? 7.968 -2.427 -25.465 1.00 98.38 182 THR A N 1
ATOM 1435 C CA . THR A 1 182 ? 7.412 -3.409 -24.531 1.00 98.38 182 THR A CA 1
ATOM 1436 C C . THR A 1 182 ? 8.496 -4.017 -23.666 1.00 98.38 182 THR A C 1
ATOM 1438 O O . THR A 1 182 ? 9.577 -4.337 -24.160 1.00 98.38 182 THR A O 1
ATOM 1441 N N . PHE A 1 183 ? 8.176 -4.236 -22.395 1.00 98.62 183 PHE A N 1
ATOM 1442 C CA . PHE A 1 183 ? 9.022 -4.946 -21.445 1.00 98.62 183 PHE A CA 1
ATOM 1443 C C . PHE A 1 183 ? 8.261 -6.149 -20.899 1.00 98.62 183 PHE A C 1
ATOM 1445 O O . PHE A 1 183 ? 7.178 -5.991 -20.337 1.00 98.62 183 PHE A O 1
ATOM 1452 N N . VAL A 1 184 ? 8.829 -7.345 -21.045 1.00 98.62 184 VAL A N 1
ATOM 1453 C CA . VAL A 1 184 ? 8.316 -8.567 -20.412 1.00 98.62 184 VAL A CA 1
ATOM 1454 C C . VAL A 1 184 ? 9.385 -9.109 -19.478 1.00 98.62 184 VAL A C 1
ATOM 1456 O O . VAL A 1 184 ? 10.477 -9.485 -19.911 1.00 98.62 184 VAL A O 1
ATOM 1459 N N . PHE A 1 185 ? 9.084 -9.123 -18.184 1.00 98.12 185 PHE A N 1
ATOM 1460 C CA . PHE A 1 185 ? 10.014 -9.601 -17.167 1.00 98.12 185 PHE A CA 1
ATOM 1461 C C . PHE A 1 185 ? 10.029 -11.128 -17.115 1.00 98.12 185 PHE A C 1
ATOM 1463 O O . PHE A 1 185 ? 9.016 -11.785 -17.357 1.00 98.12 185 PHE A O 1
ATOM 1470 N N . LEU A 1 186 ? 11.210 -11.676 -16.829 1.00 97.12 186 LEU A N 1
ATOM 1471 C CA . LEU A 1 186 ? 11.459 -13.120 -16.834 1.00 97.12 186 LEU A CA 1
ATOM 1472 C C . LEU A 1 186 ? 11.148 -13.786 -15.492 1.00 97.12 186 LEU A C 1
ATOM 1474 O O . LEU A 1 186 ? 11.061 -15.004 -15.430 1.00 97.12 186 LEU A O 1
ATO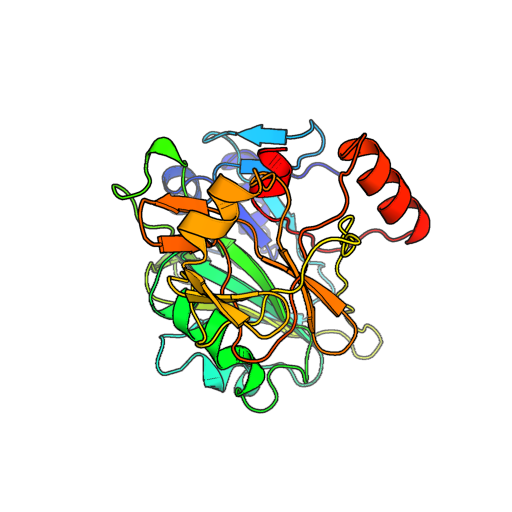M 1478 N N . GLU A 1 187 ? 11.014 -12.999 -14.427 1.00 95.25 187 GLU A N 1
ATOM 1479 C CA . GLU A 1 187 ? 10.773 -13.476 -13.068 1.00 95.25 187 GLU A CA 1
ATOM 1480 C C . GLU A 1 187 ? 9.924 -12.452 -12.303 1.00 95.25 187 GLU A C 1
ATOM 1482 O O . GLU A 1 187 ? 9.967 -11.250 -12.584 1.00 95.25 187 GLU A O 1
ATOM 1487 N N . ASN A 1 188 ? 9.175 -12.920 -11.300 1.00 94.50 188 ASN A N 1
ATOM 1488 C CA . ASN A 1 188 ? 8.482 -12.044 -10.354 1.00 94.50 188 ASN A CA 1
ATOM 1489 C C . ASN A 1 188 ? 9.490 -11.406 -9.387 1.00 94.50 188 ASN A C 1
ATOM 1491 O O . ASN A 1 188 ? 10.216 -12.120 -8.689 1.00 94.50 188 ASN A O 1
ATOM 1495 N N . GLY A 1 189 ? 9.482 -10.084 -9.226 1.00 95.12 189 GLY A N 1
ATOM 1496 C CA . GLY A 1 189 ? 10.479 -9.457 -8.358 1.00 95.12 189 GLY A CA 1
ATOM 1497 C C . GLY A 1 189 ? 10.315 -7.963 -8.141 1.00 95.12 189 GLY A C 1
ATOM 1498 O O . GLY A 1 189 ? 9.655 -7.279 -8.907 1.00 95.12 189 GLY A O 1
ATOM 1499 N N . PHE A 1 190 ? 10.952 -7.456 -7.083 1.00 96.00 190 PHE A N 1
ATOM 1500 C CA . PHE A 1 190 ? 11.122 -6.014 -6.845 1.00 96.00 190 PHE A CA 1
ATOM 1501 C C . PHE A 1 190 ? 12.371 -5.460 -7.548 1.00 96.00 190 PHE A C 1
ATOM 1503 O O . PHE A 1 190 ? 12.716 -4.295 -7.379 1.00 96.00 190 PHE A O 1
ATOM 1510 N N . SER A 1 191 ? 13.065 -6.289 -8.325 1.00 97.12 191 SER A N 1
ATOM 1511 C CA . SER A 1 191 ? 14.167 -5.876 -9.176 1.00 97.12 191 SER A CA 1
ATOM 1512 C C . SER A 1 191 ? 14.196 -6.697 -10.458 1.00 97.12 191 SER A C 1
ATOM 1514 O O . SER A 1 191 ? 13.609 -7.778 -10.531 1.00 97.12 191 SER A O 1
ATOM 1516 N N . ALA A 1 192 ? 14.859 -6.160 -11.477 1.00 97.88 192 ALA A N 1
ATOM 1517 C CA . ALA A 1 192 ? 15.087 -6.831 -12.742 1.00 97.88 192 ALA A CA 1
ATOM 1518 C C . ALA A 1 192 ? 16.475 -6.486 -13.286 1.00 97.88 192 ALA A C 1
ATOM 1520 O O . ALA A 1 192 ? 16.832 -5.314 -13.426 1.00 97.88 192 ALA A O 1
ATOM 1521 N N . LYS A 1 193 ? 17.234 -7.525 -13.639 1.00 97.94 193 LYS A N 1
ATOM 1522 C CA . LYS A 1 193 ? 18.496 -7.395 -14.383 1.00 97.94 193 LYS A CA 1
ATOM 1523 C C . LYS A 1 193 ? 18.269 -7.476 -15.883 1.00 97.94 193 LYS A C 1
ATOM 1525 O O . LYS A 1 193 ? 18.798 -6.681 -16.653 1.00 97.94 193 LYS A O 1
ATOM 1530 N N . GLU A 1 194 ? 17.442 -8.431 -16.294 1.00 97.62 194 GLU A N 1
ATOM 1531 C CA . GLU A 1 194 ? 17.141 -8.718 -17.690 1.00 97.62 194 GLU A CA 1
ATOM 1532 C C . GLU A 1 194 ? 15.628 -8.744 -17.910 1.00 97.62 194 GLU A C 1
ATOM 1534 O O . GLU A 1 194 ? 14.859 -9.161 -17.041 1.00 97.62 194 GLU A O 1
ATOM 1539 N N . CYS A 1 195 ? 15.201 -8.321 -19.094 1.00 98.31 195 CYS A N 1
ATOM 1540 C CA . CYS A 1 195 ? 13.832 -8.488 -19.568 1.00 98.31 195 CYS A CA 1
ATOM 1541 C C . CYS A 1 195 ? 13.837 -8.706 -21.086 1.00 98.31 195 CYS A C 1
ATOM 1543 O O . CYS A 1 195 ? 14.870 -8.543 -21.746 1.00 98.31 195 CYS A O 1
ATOM 1545 N N . LEU A 1 196 ? 12.695 -9.097 -21.644 1.00 98.75 196 LEU A N 1
ATOM 1546 C CA . LEU A 1 196 ? 12.486 -9.063 -23.085 1.00 98.75 196 LEU A CA 1
ATOM 1547 C C . LEU A 1 196 ? 12.035 -7.656 -23.471 1.00 98.75 196 LEU A C 1
ATOM 1549 O O . LEU A 1 196 ? 10.952 -7.229 -23.072 1.00 98.75 196 LEU A O 1
ATOM 1553 N N . VAL A 1 197 ? 12.847 -6.963 -24.261 1.00 98.50 197 VAL A N 1
ATOM 1554 C CA . VAL A 1 197 ? 12.487 -5.697 -24.897 1.00 98.50 197 VAL A CA 1
ATOM 1555 C C . VAL A 1 197 ? 12.011 -6.007 -26.307 1.00 98.50 197 VAL A C 1
ATOM 1557 O O . VAL A 1 197 ? 12.800 -6.473 -27.127 1.00 98.50 197 VAL A O 1
ATOM 1560 N N . ASN A 1 198 ? 10.727 -5.790 -26.599 1.00 98.06 198 ASN A N 1
ATOM 1561 C CA . ASN A 1 198 ? 10.132 -6.158 -27.895 1.00 98.06 198 ASN A CA 1
ATOM 1562 C C . ASN A 1 198 ? 10.421 -7.619 -28.304 1.00 98.06 198 ASN A C 1
ATOM 1564 O O . ASN A 1 198 ? 10.637 -7.926 -29.474 1.00 98.06 198 ASN A O 1
ATOM 1568 N N . GLY A 1 199 ? 10.446 -8.522 -27.319 1.00 98.00 199 GLY A N 1
ATOM 1569 C CA . GLY A 1 199 ? 10.738 -9.946 -27.508 1.00 98.00 199 GLY A CA 1
ATOM 1570 C C . GLY A 1 199 ? 12.225 -10.322 -27.490 1.00 98.00 199 GLY A C 1
ATOM 1571 O O . GLY A 1 199 ? 12.537 -11.509 -27.415 1.00 98.00 199 GLY A O 1
ATOM 1572 N N . GLU A 1 200 ? 13.150 -9.359 -27.494 1.00 98.31 200 GLU A N 1
ATOM 1573 C CA . GLU A 1 200 ? 14.591 -9.623 -27.432 1.00 98.31 200 GLU A CA 1
ATOM 1574 C C . GLU A 1 200 ? 15.125 -9.507 -26.005 1.00 98.31 200 GLU A C 1
ATOM 1576 O O . GLU A 1 200 ? 14.919 -8.504 -25.324 1.00 98.31 200 GLU A O 1
ATOM 1581 N N . LYS A 1 201 ? 15.859 -10.521 -25.541 1.00 98.31 201 LYS A N 1
ATOM 1582 C CA . LYS A 1 201 ? 16.455 -10.508 -24.202 1.00 98.31 201 LYS A CA 1
ATOM 1583 C C . LYS A 1 201 ? 17.561 -9.452 -24.108 1.00 98.31 201 LYS A C 1
ATOM 1585 O O . LYS A 1 201 ? 18.524 -9.489 -24.873 1.00 98.31 201 LYS A O 1
ATOM 1590 N N . ARG A 1 202 ? 17.438 -8.530 -23.151 1.00 98.12 202 ARG A N 1
ATOM 1591 C CA . ARG A 1 202 ? 18.363 -7.405 -22.935 1.00 98.12 202 ARG A CA 1
ATOM 1592 C C . ARG A 1 202 ? 18.622 -7.195 -21.445 1.00 98.12 202 ARG A C 1
ATOM 1594 O O . ARG A 1 202 ? 17.746 -7.467 -20.624 1.00 98.12 202 ARG A O 1
ATOM 1601 N N . ASN A 1 203 ? 19.786 -6.636 -21.109 1.00 98.31 203 ASN A N 1
ATOM 1602 C CA . ASN A 1 203 ? 19.992 -6.025 -19.798 1.00 98.31 203 ASN A CA 1
ATOM 1603 C C . ASN A 1 203 ? 19.080 -4.792 -19.681 1.00 98.31 203 ASN A C 1
ATOM 1605 O O . ASN A 1 203 ? 19.128 -3.890 -20.521 1.00 98.31 203 ASN A O 1
ATOM 1609 N N . PHE A 1 204 ? 18.224 -4.767 -18.661 1.00 98.31 204 PHE A N 1
ATOM 1610 C CA . PHE A 1 204 ? 17.208 -3.730 -18.524 1.00 98.31 204 PHE A CA 1
ATOM 1611 C C . PHE A 1 204 ? 17.800 -2.397 -18.051 1.00 98.31 204 PHE A C 1
ATOM 1613 O O . PHE A 1 204 ? 17.414 -1.348 -18.559 1.00 98.31 204 PHE A O 1
ATOM 1620 N N . ALA A 1 205 ? 18.784 -2.416 -17.148 1.00 98.38 205 ALA A N 1
ATOM 1621 C CA . ALA A 1 205 ? 19.432 -1.199 -16.661 1.00 98.38 205 ALA A CA 1
ATOM 1622 C C . ALA A 1 205 ? 20.236 -0.486 -17.762 1.00 98.38 205 ALA A C 1
ATOM 1624 O O . ALA A 1 205 ? 20.172 0.739 -17.892 1.00 98.38 205 ALA A O 1
ATOM 1625 N N . GLU A 1 206 ? 20.950 -1.247 -18.595 1.00 98.19 206 GLU A N 1
ATOM 1626 C CA . GLU A 1 206 ? 21.607 -0.723 -19.795 1.00 98.19 206 GLU A CA 1
ATOM 1627 C C . GLU A 1 206 ? 20.588 -0.123 -20.764 1.00 98.19 206 GLU A C 1
ATOM 1629 O O . GLU A 1 206 ? 20.797 0.988 -21.247 1.00 98.19 206 GLU A O 1
ATOM 1634 N N . TYR A 1 207 ? 19.461 -0.809 -20.992 1.00 98.25 207 TYR A N 1
ATOM 1635 C CA . TYR A 1 207 ? 18.399 -0.322 -21.872 1.00 98.25 207 TYR A CA 1
ATOM 1636 C C . TYR A 1 207 ? 17.811 1.011 -21.403 1.00 98.25 207 TYR A C 1
ATOM 1638 O O . TYR A 1 207 ? 17.682 1.948 -22.191 1.00 98.25 207 TYR A O 1
ATOM 1646 N N . VAL A 1 208 ? 17.496 1.106 -20.107 1.00 98.12 208 VAL A N 1
ATOM 1647 C CA . VAL A 1 208 ? 16.968 2.319 -19.470 1.00 98.12 208 VAL A CA 1
ATOM 1648 C C . VAL A 1 208 ? 17.892 3.514 -19.725 1.00 98.12 208 VAL A C 1
ATOM 1650 O O . VAL A 1 208 ? 17.409 4.586 -20.091 1.00 98.12 208 VAL A O 1
ATOM 1653 N N . ARG A 1 209 ? 19.217 3.332 -19.599 1.00 97.69 209 ARG A N 1
ATOM 1654 C CA . ARG A 1 209 ? 20.203 4.390 -19.883 1.00 97.69 209 ARG A CA 1
ATOM 1655 C C . ARG A 1 209 ? 20.357 4.673 -21.371 1.00 97.69 209 ARG A C 1
ATOM 1657 O O . ARG A 1 209 ? 20.352 5.833 -21.762 1.00 97.69 209 ARG A O 1
ATOM 1664 N N . GLU A 1 210 ? 20.488 3.636 -22.198 1.00 97.31 210 GLU A N 1
ATOM 1665 C CA . GLU A 1 210 ? 20.668 3.769 -23.649 1.00 97.31 210 GLU A CA 1
ATOM 1666 C C . GLU A 1 210 ? 19.521 4.572 -24.274 1.00 97.31 210 GLU A C 1
ATOM 1668 O O . GLU A 1 210 ? 19.752 5.460 -25.096 1.00 97.31 210 GLU A O 1
ATOM 1673 N N . LYS A 1 211 ? 18.280 4.280 -23.868 1.00 97.25 211 LYS A N 1
ATOM 1674 C CA . LYS A 1 211 ? 17.078 4.955 -24.372 1.00 97.25 211 LYS A CA 1
ATOM 1675 C C . LYS A 1 211 ? 16.687 6.205 -23.592 1.00 97.25 211 LYS A C 1
ATOM 1677 O O . LYS A 1 211 ? 15.744 6.872 -24.003 1.00 97.25 211 LYS A O 1
ATOM 1682 N N . ASN A 1 212 ? 17.413 6.549 -22.526 1.00 96.44 212 ASN A N 1
ATOM 1683 C CA . ASN A 1 212 ? 17.101 7.667 -21.632 1.00 96.44 212 ASN A CA 1
ATOM 1684 C C . ASN A 1 212 ? 15.638 7.645 -21.157 1.00 96.44 212 ASN A C 1
ATOM 1686 O O . ASN A 1 212 ? 14.933 8.650 -21.259 1.00 96.44 212 ASN A O 1
ATOM 1690 N N . LEU A 1 213 ? 15.166 6.489 -20.675 1.00 97.50 213 LEU A N 1
ATOM 1691 C CA . LEU A 1 213 ? 13.800 6.379 -20.160 1.00 97.50 213 LEU A CA 1
ATOM 1692 C C . LEU A 1 213 ? 13.606 7.331 -18.970 1.00 97.50 213 LEU A C 1
ATOM 1694 O O . LEU A 1 213 ? 14.463 7.422 -18.089 1.00 97.50 213 LEU A O 1
ATOM 1698 N N . ASP A 1 214 ? 12.459 8.013 -18.913 1.00 95.81 214 ASP A N 1
ATOM 1699 C CA . ASP A 1 214 ? 12.137 8.905 -17.793 1.00 95.81 214 ASP A CA 1
ATOM 1700 C C . ASP A 1 214 ? 11.726 8.097 -16.557 1.00 95.81 214 ASP A C 1
ATOM 1702 O O . ASP A 1 214 ? 10.564 7.738 -16.385 1.00 95.81 214 ASP A O 1
ATOM 1706 N N . ILE A 1 215 ? 12.682 7.803 -15.679 1.00 95.19 215 ILE A N 1
ATOM 1707 C CA . ILE A 1 215 ? 12.456 6.978 -14.482 1.00 95.19 215 ILE A CA 1
ATOM 1708 C C . ILE A 1 215 ? 11.487 7.601 -13.466 1.00 95.19 215 ILE A C 1
ATOM 1710 O O . ILE A 1 215 ? 11.106 6.937 -12.504 1.00 95.19 215 ILE A O 1
ATOM 1714 N N . ARG A 1 216 ? 11.063 8.857 -13.664 1.00 93.38 216 ARG A N 1
ATOM 1715 C CA . ARG A 1 216 ? 9.970 9.452 -12.886 1.00 93.38 216 ARG A CA 1
ATOM 1716 C C . ARG A 1 216 ? 8.621 8.880 -13.314 1.00 93.38 216 ARG A C 1
ATOM 1718 O O . ARG A 1 216 ? 7.706 8.859 -12.506 1.00 93.38 216 ARG A O 1
ATOM 1725 N N . LEU A 1 217 ? 8.478 8.399 -14.547 1.00 95.31 217 LEU A N 1
ATOM 1726 C CA . LEU A 1 217 ? 7.253 7.772 -15.036 1.00 95.31 217 LEU A CA 1
ATOM 1727 C C . LEU A 1 217 ? 7.258 6.269 -14.722 1.00 95.31 217 LEU A C 1
ATOM 1729 O O . LEU A 1 217 ? 8.269 5.601 -14.961 1.00 95.31 217 LEU A O 1
ATOM 1733 N N . PRO A 1 218 ? 6.147 5.704 -14.217 1.00 97.12 218 PRO A N 1
ATOM 1734 C CA . PRO A 1 218 ? 6.082 4.281 -13.925 1.00 97.12 218 PRO A CA 1
ATOM 1735 C C . PRO A 1 218 ? 6.064 3.443 -15.206 1.00 97.12 218 PRO A C 1
ATOM 1737 O O . PRO A 1 218 ? 5.720 3.913 -16.294 1.00 97.12 218 PRO A O 1
ATOM 1740 N N . LEU A 1 219 ? 6.363 2.158 -15.055 1.00 98.25 219 LEU A N 1
ATOM 1741 C CA . LEU A 1 219 ? 5.903 1.147 -15.994 1.00 98.25 219 LEU A CA 1
ATOM 1742 C C . LEU A 1 219 ? 4.422 0.865 -15.733 1.00 98.25 219 LEU A C 1
ATOM 1744 O O . LEU A 1 219 ? 4.003 0.781 -14.584 1.00 98.25 219 LEU A O 1
ATOM 1748 N N . VAL A 1 220 ? 3.630 0.695 -16.784 1.00 97.94 220 VAL A N 1
ATOM 1749 C CA . VAL A 1 220 ? 2.195 0.413 -16.702 1.00 97.94 220 VAL A CA 1
ATOM 1750 C C . VAL A 1 220 ? 1.913 -0.922 -17.375 1.00 97.94 220 VAL A C 1
ATOM 1752 O O . VAL A 1 220 ? 2.349 -1.161 -18.505 1.00 97.94 220 VAL A O 1
ATOM 1755 N N . THR A 1 221 ? 1.164 -1.787 -16.696 1.00 97.19 221 THR A N 1
ATOM 1756 C CA . THR A 1 221 ? 0.691 -3.071 -17.229 1.00 97.19 221 THR A CA 1
ATOM 1757 C C . THR A 1 221 ? -0.817 -3.210 -17.059 1.00 97.19 221 THR A C 1
ATOM 1759 O O . THR A 1 221 ? -1.399 -2.635 -16.139 1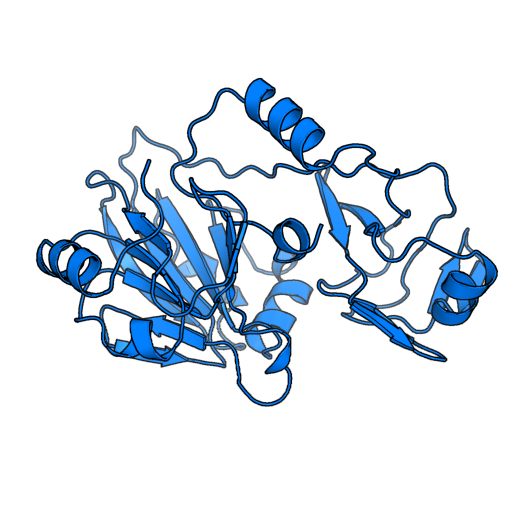.00 97.19 221 THR A O 1
ATOM 1762 N N . ASN A 1 222 ? -1.453 -3.979 -17.942 1.00 94.50 222 ASN A N 1
ATOM 1763 C CA . ASN A 1 222 ? -2.849 -4.364 -17.791 1.00 94.50 222 ASN A CA 1
ATOM 1764 C C . ASN A 1 222 ? -2.928 -5.673 -17.002 1.00 94.50 222 ASN A C 1
ATOM 1766 O O . ASN A 1 222 ? -2.598 -6.743 -17.513 1.00 94.50 222 ASN A O 1
ATOM 1770 N N . LEU A 1 223 ? -3.415 -5.577 -15.771 1.00 90.19 223 LEU A N 1
ATOM 1771 C CA . LEU A 1 223 ? -3.631 -6.709 -14.893 1.00 90.19 223 LEU A CA 1
ATOM 1772 C C . LEU A 1 223 ? -5.131 -6.912 -14.686 1.00 90.19 223 LEU A C 1
ATOM 1774 O O . LEU A 1 223 ? -5.795 -6.122 -14.017 1.00 90.19 223 LEU A O 1
ATOM 1778 N N . PHE A 1 224 ? -5.671 -7.969 -15.295 1.00 86.88 224 PHE A N 1
ATOM 1779 C CA . PHE A 1 224 ? -7.094 -8.336 -15.230 1.00 86.88 224 PHE A CA 1
ATOM 1780 C C . PHE A 1 224 ? -8.071 -7.204 -15.611 1.00 86.88 224 PHE A C 1
ATOM 1782 O O . PHE A 1 224 ? -9.173 -7.125 -15.075 1.00 86.88 224 PHE A O 1
ATOM 1789 N N . GLY A 1 225 ? -7.686 -6.337 -16.552 1.00 87.62 225 GLY A N 1
ATOM 1790 C CA . GLY A 1 225 ? -8.501 -5.210 -17.020 1.00 87.62 225 GLY A CA 1
ATOM 1791 C C . GLY A 1 225 ? -8.182 -3.874 -16.344 1.00 87.62 225 GLY A C 1
ATOM 1792 O O . GLY A 1 225 ? -8.695 -2.847 -16.785 1.00 87.62 225 GLY A O 1
ATOM 1793 N N . SER A 1 226 ? -7.318 -3.868 -15.327 1.00 90.31 226 SER A N 1
ATOM 1794 C CA . SER A 1 226 ? -6.894 -2.663 -14.611 1.00 90.31 226 SER A CA 1
ATOM 1795 C C . SER A 1 226 ? -5.475 -2.262 -15.002 1.00 90.31 226 SER A C 1
ATOM 1797 O O . SER A 1 226 ? -4.575 -3.098 -15.036 1.00 90.31 226 SER A O 1
ATOM 1799 N N . MET A 1 227 ? -5.253 -0.970 -15.254 1.00 94.31 227 MET A N 1
ATOM 1800 C CA . MET A 1 227 ? -3.910 -0.430 -15.485 1.00 94.31 227 MET A CA 1
ATOM 1801 C C . MET A 1 227 ? -3.195 -0.240 -14.147 1.00 94.31 227 MET A C 1
ATOM 1803 O O . MET A 1 227 ? -3.609 0.593 -13.338 1.00 94.31 227 MET A O 1
ATOM 1807 N N . ILE A 1 228 ? -2.139 -1.016 -13.915 1.00 93.50 228 ILE A N 1
ATOM 1808 C CA . ILE A 1 228 ? -1.359 -1.028 -12.674 1.00 93.50 228 ILE A CA 1
ATOM 1809 C C . ILE A 1 228 ? 0.033 -0.459 -12.930 1.00 93.50 228 ILE A C 1
ATOM 1811 O O . ILE A 1 228 ? 0.675 -0.788 -13.928 1.00 93.50 228 ILE A O 1
ATOM 1815 N N . ASN A 1 229 ? 0.491 0.380 -12.002 1.00 95.62 229 ASN A N 1
ATOM 1816 C CA . ASN A 1 229 ? 1.773 1.065 -12.082 1.00 95.62 229 ASN A CA 1
ATOM 1817 C C . ASN A 1 229 ? 2.849 0.312 -11.294 1.00 95.62 229 ASN A C 1
ATOM 1819 O O . ASN A 1 229 ? 2.643 -0.035 -10.130 1.00 95.62 229 ASN A O 1
ATOM 1823 N N . THR A 1 230 ? 4.023 0.170 -11.894 1.00 96.62 230 THR A N 1
ATOM 1824 C CA . THR A 1 230 ? 5.252 -0.287 -11.251 1.00 96.62 230 THR A CA 1
ATOM 1825 C C . THR A 1 230 ? 6.310 0.797 -11.407 1.00 96.62 230 THR A C 1
ATOM 1827 O O . THR A 1 230 ? 6.878 0.995 -12.481 1.00 96.62 230 THR A O 1
ATOM 1830 N N . SER A 1 231 ? 6.550 1.536 -10.331 1.00 96.31 231 SER A N 1
ATOM 1831 C CA . SER A 1 231 ? 7.461 2.677 -10.347 1.00 96.31 231 SER A CA 1
ATOM 1832 C C . SER A 1 231 ? 8.895 2.286 -10.029 1.00 96.31 231 SER A C 1
ATOM 1834 O O . SER A 1 231 ? 9.145 1.451 -9.154 1.00 96.31 231 SER A O 1
ATOM 1836 N N . PHE A 1 232 ? 9.830 2.946 -10.707 1.00 96.19 232 PHE A N 1
ATOM 1837 C CA . PHE A 1 232 ? 11.262 2.813 -10.475 1.00 96.19 232 PHE A CA 1
ATOM 1838 C C . PHE A 1 232 ? 11.633 3.338 -9.087 1.00 96.19 232 PHE A C 1
ATOM 1840 O O . PHE A 1 232 ? 11.174 4.401 -8.675 1.00 96.19 232 PHE A O 1
ATOM 1847 N N . GLN A 1 233 ? 12.477 2.590 -8.384 1.00 93.12 233 GLN A N 1
ATOM 1848 C CA . GLN A 1 233 ? 13.116 3.023 -7.146 1.00 93.12 233 GLN A CA 1
ATOM 1849 C C . GLN A 1 233 ? 14.560 3.458 -7.418 1.00 93.12 233 GLN A C 1
ATOM 1851 O O . GLN A 1 233 ? 14.971 4.530 -6.985 1.00 93.12 233 GLN A O 1
ATOM 1856 N N . GLU A 1 234 ? 15.331 2.643 -8.141 1.00 94.88 234 GLU A N 1
ATOM 1857 C CA . GLU A 1 234 ? 16.735 2.918 -8.452 1.00 94.88 234 GLU A CA 1
ATOM 1858 C C . GLU A 1 234 ? 17.153 2.219 -9.755 1.00 94.88 234 GLU A C 1
ATOM 1860 O O . GLU A 1 234 ? 16.666 1.136 -10.079 1.00 94.88 234 GLU A O 1
ATOM 1865 N N . VAL A 1 235 ? 18.091 2.818 -10.493 1.00 96.88 235 VAL A N 1
ATOM 1866 C CA . VAL A 1 235 ? 18.748 2.197 -11.654 1.00 96.88 235 VAL A CA 1
ATOM 1867 C C . VAL A 1 235 ? 20.244 2.093 -11.366 1.00 96.88 235 VAL A C 1
ATOM 1869 O O . VAL A 1 235 ? 20.984 3.069 -11.498 1.00 96.88 235 VAL A O 1
ATOM 1872 N N . ARG A 1 236 ? 20.692 0.899 -10.974 1.00 95.19 236 ARG A N 1
ATOM 1873 C CA . ARG A 1 236 ? 22.101 0.544 -10.730 1.00 95.19 236 ARG A CA 1
ATOM 1874 C C . ARG A 1 236 ? 22.727 -0.057 -11.974 1.00 95.19 236 ARG A C 1
ATOM 1876 O O . ARG A 1 236 ? 22.007 -0.347 -12.918 1.00 95.19 236 ARG A O 1
ATOM 1883 N N . GLU A 1 237 ? 24.049 -0.246 -11.980 1.00 93.38 237 GLU A N 1
ATOM 1884 C CA . GLU A 1 237 ? 24.847 -0.660 -13.150 1.00 93.38 237 GLU A CA 1
ATOM 1885 C C . GLU A 1 237 ? 24.195 -1.775 -13.989 1.00 93.38 237 GLU A C 1
ATOM 1887 O O . GLU A 1 237 ? 23.938 -1.548 -15.174 1.00 93.38 237 GLU A O 1
ATOM 1892 N N . ASP A 1 238 ? 23.827 -2.895 -13.363 1.00 94.44 238 ASP A N 1
ATOM 1893 C CA . ASP A 1 238 ? 23.266 -4.093 -14.000 1.00 94.44 238 ASP A CA 1
ATOM 1894 C C . ASP A 1 238 ? 21.828 -4.432 -13.563 1.00 94.44 238 ASP A C 1
ATOM 1896 O O . ASP A 1 238 ? 21.295 -5.463 -13.973 1.00 94.44 238 ASP A O 1
ATOM 1900 N N . GLU A 1 239 ? 21.200 -3.603 -12.725 1.00 97.12 239 GLU A N 1
ATOM 1901 C CA . GLU A 1 239 ? 19.926 -3.919 -12.075 1.00 97.12 239 GLU A CA 1
ATOM 1902 C C . GLU A 1 239 ? 19.045 -2.679 -11.889 1.00 97.12 239 GLU A C 1
ATOM 1904 O O . GLU A 1 239 ? 19.505 -1.609 -11.489 1.00 97.12 239 GLU A O 1
ATOM 1909 N N . VAL A 1 240 ? 17.747 -2.843 -12.134 1.00 98.25 240 VAL A N 1
ATOM 1910 C CA . VAL A 1 240 ? 16.714 -1.856 -11.809 1.00 98.25 240 VAL A CA 1
ATOM 1911 C C . VAL A 1 240 ? 15.899 -2.366 -10.630 1.00 98.25 240 VAL A C 1
ATOM 1913 O O . VAL A 1 240 ? 15.467 -3.515 -10.654 1.00 98.25 240 VAL A O 1
ATOM 1916 N N . THR A 1 241 ? 15.660 -1.530 -9.623 1.00 97.19 241 THR A N 1
ATOM 1917 C CA . THR A 1 241 ? 14.768 -1.834 -8.494 1.00 97.19 241 THR A CA 1
ATOM 1918 C C . THR A 1 241 ? 13.471 -1.034 -8.589 1.00 97.19 241 THR A C 1
ATOM 1920 O O . THR A 1 241 ? 13.432 0.061 -9.156 1.00 97.19 241 THR A O 1
ATOM 1923 N N . PHE A 1 242 ? 12.393 -1.580 -8.028 1.00 96.31 242 PHE A N 1
ATOM 1924 C CA . PHE A 1 242 ? 11.040 -1.035 -8.103 1.00 96.31 242 PHE A CA 1
ATOM 1925 C C . PHE A 1 242 ? 10.387 -0.950 -6.721 1.00 96.31 242 PHE A C 1
ATOM 1927 O O . PHE A 1 242 ? 10.656 -1.762 -5.837 1.00 96.31 242 PHE A O 1
ATOM 1934 N N . TYR A 1 243 ? 9.451 -0.013 -6.557 1.00 93.00 243 TYR A N 1
ATOM 1935 C CA . TYR A 1 243 ? 8.648 0.104 -5.331 1.00 93.00 243 TYR A CA 1
ATOM 1936 C C . TYR A 1 243 ? 7.581 -0.995 -5.185 1.00 93.00 243 TYR A C 1
ATOM 1938 O O . TYR A 1 243 ? 7.145 -1.291 -4.073 1.00 93.00 243 TYR A O 1
ATOM 1946 N N . ALA A 1 244 ? 7.164 -1.598 -6.299 1.00 92.94 244 ALA A N 1
ATOM 1947 C CA . ALA A 1 244 ? 6.192 -2.686 -6.380 1.00 92.94 244 ALA A CA 1
ATOM 1948 C C . ALA A 1 244 ? 6.755 -3.797 -7.279 1.00 92.94 244 ALA A C 1
ATOM 1950 O O . ALA A 1 244 ? 7.603 -3.502 -8.124 1.00 92.94 244 ALA A O 1
ATOM 1951 N N . PRO A 1 245 ? 6.324 -5.060 -7.131 1.00 95.06 245 PRO A N 1
ATOM 1952 C CA . PRO A 1 245 ? 6.889 -6.122 -7.939 1.00 95.06 245 PRO A CA 1
ATOM 1953 C C . PRO A 1 245 ? 6.467 -5.998 -9.409 1.00 95.06 245 PRO A C 1
ATOM 1955 O O . PRO A 1 245 ? 5.344 -5.596 -9.726 1.00 95.06 245 PRO A O 1
ATOM 1958 N N . VAL A 1 246 ? 7.370 -6.390 -10.301 1.00 96.50 246 VAL A N 1
ATOM 1959 C CA . VAL A 1 246 ? 7.029 -6.808 -11.661 1.00 96.50 246 VAL A CA 1
ATOM 1960 C C . VAL A 1 246 ? 6.601 -8.273 -11.642 1.00 96.50 246 VAL A C 1
ATOM 1962 O O . VAL A 1 246 ? 7.066 -9.045 -10.796 1.00 96.50 246 VAL A O 1
ATOM 1965 N N . PHE A 1 247 ? 5.721 -8.651 -12.567 1.00 95.50 247 PHE A N 1
ATOM 1966 C CA . PHE A 1 247 ? 5.245 -10.019 -12.721 1.00 95.50 247 PHE A CA 1
ATOM 1967 C C . PHE A 1 247 ? 5.736 -10.623 -14.036 1.00 95.50 247 PHE A C 1
ATOM 1969 O O . PHE A 1 247 ? 5.717 -9.976 -15.085 1.00 95.50 247 PHE A O 1
ATOM 1976 N N . GLU A 1 248 ? 6.167 -11.877 -13.960 1.00 95.69 248 GLU A N 1
ATOM 1977 C CA . GLU A 1 248 ? 6.649 -12.661 -15.088 1.00 95.69 248 GLU A CA 1
ATOM 1978 C C . GLU A 1 248 ? 5.586 -12.759 -16.187 1.00 95.69 248 GLU A C 1
ATOM 1980 O O . GLU A 1 248 ? 4.404 -12.993 -15.927 1.00 95.69 248 GLU A O 1
ATOM 1985 N N . GLY A 1 249 ? 6.023 -12.594 -17.436 1.00 95.56 249 GLY A N 1
ATOM 1986 C CA . GLY A 1 249 ? 5.182 -12.828 -18.610 1.00 95.56 249 GLY A CA 1
ATOM 1987 C C . GLY A 1 249 ? 4.141 -11.743 -18.903 1.00 95.56 249 GLY A C 1
ATOM 1988 O O . GLY A 1 249 ? 3.495 -11.811 -19.948 1.00 95.56 249 GLY A O 1
ATOM 1989 N N . LEU A 1 250 ? 3.987 -10.733 -18.041 1.00 96.25 250 LEU A N 1
ATOM 1990 C CA . LEU A 1 250 ? 3.135 -9.580 -18.332 1.00 96.25 250 LEU A CA 1
ATOM 1991 C C . LEU A 1 250 ? 3.867 -8.557 -19.202 1.00 96.25 250 LEU A C 1
ATOM 1993 O O . LEU A 1 250 ? 5.065 -8.325 -19.043 1.00 96.25 250 LEU A O 1
ATOM 1997 N N . GLU A 1 251 ? 3.121 -7.917 -20.100 1.00 97.75 251 GLU A N 1
ATOM 1998 C CA . GLU A 1 251 ? 3.620 -6.807 -20.909 1.00 97.75 251 GLU A CA 1
ATOM 1999 C C . GLU A 1 251 ? 3.503 -5.490 -20.132 1.00 97.75 251 GLU A C 1
ATOM 2001 O O . GLU A 1 251 ? 2.422 -5.096 -19.680 1.00 97.75 251 GLU A O 1
ATOM 2006 N N . TYR A 1 252 ? 4.627 -4.793 -20.013 1.00 98.50 252 TYR A N 1
ATOM 2007 C CA . TYR A 1 252 ? 4.739 -3.454 -19.453 1.00 98.50 252 TYR A CA 1
ATOM 2008 C C . TYR A 1 252 ? 5.158 -2.461 -20.537 1.00 98.50 252 TYR A C 1
ATOM 2010 O O . TYR A 1 252 ? 5.911 -2.801 -21.448 1.00 98.50 252 TYR A O 1
ATOM 2018 N N . ARG A 1 253 ? 4.727 -1.206 -20.394 1.00 98.50 253 ARG A N 1
ATOM 2019 C CA . ARG A 1 253 ? 5.228 -0.058 -21.169 1.00 98.50 253 ARG A CA 1
ATOM 2020 C C . ARG A 1 253 ? 5.481 1.111 -20.237 1.00 98.50 253 ARG A C 1
ATOM 2022 O O . ARG A 1 253 ? 4.773 1.251 -19.243 1.00 98.50 253 ARG A O 1
ATOM 2029 N N . GLN A 1 254 ? 6.451 1.966 -20.546 1.00 98.06 254 GLN A N 1
ATOM 2030 C CA . GLN A 1 254 ? 6.597 3.219 -19.804 1.00 98.06 254 GLN A CA 1
ATOM 2031 C C . GLN A 1 254 ? 5.345 4.086 -19.996 1.00 98.06 254 GLN A C 1
ATOM 2033 O O . GLN A 1 254 ? 4.783 4.134 -21.094 1.00 98.06 254 GLN A O 1
ATOM 2038 N N . ALA A 1 255 ? 4.883 4.730 -18.924 1.00 97.75 255 ALA A N 1
ATOM 2039 C CA . ALA A 1 255 ? 3.702 5.577 -18.974 1.00 97.75 255 ALA A CA 1
ATOM 2040 C C . ALA A 1 255 ? 3.870 6.748 -19.954 1.00 97.75 255 ALA A C 1
ATOM 2042 O O . ALA A 1 255 ? 4.979 7.232 -20.191 1.00 97.75 255 ALA A O 1
ATOM 2043 N N . LYS A 1 256 ? 2.749 7.256 -20.473 1.00 96.50 256 LYS A N 1
ATOM 2044 C CA . LYS A 1 256 ? 2.712 8.582 -21.101 1.00 96.50 256 LYS A CA 1
ATOM 2045 C C . LYS A 1 256 ? 3.138 9.641 -20.082 1.00 96.50 256 LYS A C 1
ATOM 2047 O O . LYS A 1 256 ? 2.835 9.524 -18.894 1.00 96.50 256 LYS A O 1
ATOM 2052 N N . ALA A 1 257 ? 3.796 10.693 -20.562 1.00 94.06 257 ALA A N 1
ATOM 2053 C CA . ALA A 1 257 ? 4.066 11.859 -19.736 1.00 94.06 257 ALA A CA 1
ATOM 2054 C C . ALA A 1 257 ? 2.746 12.495 -19.275 1.00 94.06 257 ALA A C 1
ATOM 2056 O O . ALA A 1 257 ? 1.806 12.632 -20.061 1.00 94.06 257 ALA A O 1
ATOM 2057 N N . VAL A 1 258 ? 2.701 12.895 -18.007 1.00 93.00 258 VAL A N 1
ATOM 2058 C CA . VAL A 1 258 ? 1.607 13.683 -17.439 1.00 93.00 258 VAL A CA 1
ATOM 2059 C C . VAL A 1 258 ? 2.122 15.108 -17.287 1.00 93.00 258 VAL A C 1
ATOM 2061 O O . VAL A 1 258 ? 3.068 15.336 -16.540 1.00 93.00 258 VAL A O 1
ATOM 2064 N N . GLU A 1 259 ? 1.546 16.051 -18.036 1.00 88.56 259 GLU A N 1
ATOM 2065 C CA . GLU A 1 259 ? 2.004 17.449 -18.036 1.00 88.56 259 GLU A CA 1
ATOM 2066 C C . GLU A 1 259 ? 1.705 18.158 -16.712 1.00 88.56 259 GLU A C 1
ATOM 2068 O O . GLU A 1 259 ? 2.569 18.836 -16.162 1.00 88.56 259 GLU A O 1
ATOM 2073 N N . ASP A 1 260 ? 0.481 17.991 -16.211 1.00 90.31 260 ASP A N 1
ATOM 2074 C CA . ASP A 1 260 ? -0.015 18.618 -14.989 1.00 90.31 260 ASP A CA 1
ATOM 2075 C C . ASP A 1 260 ? -0.634 17.534 -14.103 1.00 90.31 260 ASP A C 1
ATOM 2077 O O . ASP A 1 260 ? -1.752 17.060 -14.336 1.00 90.31 260 ASP A O 1
ATOM 2081 N N . TYR A 1 261 ? 0.168 17.083 -13.139 1.00 89.19 261 TYR A N 1
ATOM 2082 C CA . TYR A 1 261 ? -0.144 15.954 -12.271 1.00 89.19 261 TYR A CA 1
ATOM 2083 C C . TYR A 1 261 ? -1.394 16.215 -11.425 1.00 89.19 261 TYR A C 1
ATOM 2085 O O . TYR A 1 261 ? -2.316 15.395 -11.404 1.00 89.19 261 TYR A O 1
ATOM 2093 N N . GLU A 1 262 ? -1.450 17.381 -10.776 1.00 88.50 262 GLU A N 1
ATOM 2094 C CA . GLU A 1 262 ? -2.565 17.785 -9.918 1.00 88.50 262 GLU A CA 1
ATOM 2095 C C . GLU A 1 262 ? -3.855 17.898 -10.731 1.00 88.50 262 GLU A C 1
ATOM 2097 O O . GLU A 1 262 ? -4.874 17.294 -10.384 1.00 88.50 262 GLU A O 1
ATOM 2102 N N . LYS A 1 263 ? -3.798 18.588 -11.874 1.00 91.50 263 LYS A N 1
ATOM 2103 C CA . LYS A 1 263 ? -4.975 18.809 -12.715 1.00 91.50 263 LYS A CA 1
ATOM 2104 C C . LYS A 1 263 ? -5.531 17.525 -13.324 1.00 91.50 263 LYS A C 1
ATOM 2106 O O . LYS A 1 263 ? -6.751 17.399 -13.459 1.00 91.50 263 LYS A O 1
ATOM 2111 N N . GLU A 1 264 ? -4.687 16.563 -13.706 1.00 92.88 264 GLU A N 1
ATOM 2112 C CA . GLU A 1 264 ? -5.185 15.275 -14.209 1.00 92.88 264 GLU A CA 1
ATOM 2113 C C . GLU A 1 264 ? -5.839 14.457 -13.083 1.00 92.88 264 GLU A C 1
ATOM 2115 O O . GLU A 1 264 ? -6.889 13.851 -13.314 1.00 92.88 264 GLU A O 1
ATOM 2120 N N . PHE A 1 265 ? -5.313 14.507 -11.852 1.00 89.81 265 PHE A N 1
ATOM 2121 C CA . PHE A 1 265 ? -5.985 13.915 -10.688 1.00 89.81 265 PHE A CA 1
ATOM 2122 C C . PHE A 1 265 ? -7.339 14.570 -10.409 1.00 89.81 265 PHE A C 1
ATOM 2124 O O . PHE A 1 265 ? -8.339 13.857 -10.295 1.00 89.81 265 PHE A O 1
ATOM 2131 N N . GLU A 1 266 ? -7.410 15.902 -10.352 1.00 89.31 266 GLU A N 1
ATOM 2132 C CA . GLU A 1 266 ? -8.667 16.637 -10.151 1.00 89.31 266 GLU A CA 1
ATOM 2133 C C . GLU A 1 266 ? -9.703 16.285 -11.222 1.00 89.31 266 GLU A C 1
ATOM 2135 O O . GLU A 1 266 ? -10.872 16.011 -10.926 1.00 89.31 266 GLU A O 1
ATOM 2140 N N . LYS A 1 267 ? -9.268 16.220 -12.484 1.00 91.81 267 LYS A N 1
ATOM 2141 C CA . LYS A 1 267 ? -10.117 15.822 -13.605 1.00 91.81 267 LYS A CA 1
ATOM 2142 C C .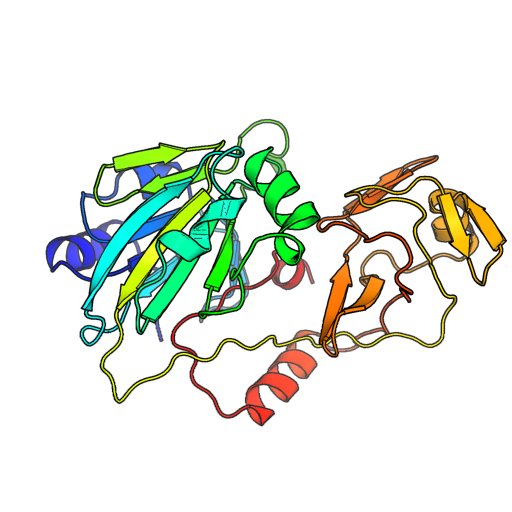 LYS A 1 267 ? -10.659 14.404 -13.423 1.00 91.81 267 LYS A C 1
ATOM 2144 O O . LYS A 1 267 ? -11.866 14.217 -13.557 1.00 91.81 267 LYS A O 1
ATOM 2149 N N . ARG A 1 268 ? -9.823 13.417 -13.081 1.00 90.50 268 ARG A N 1
ATOM 2150 C CA . ARG A 1 268 ? -10.280 12.034 -12.838 1.00 90.50 268 ARG A CA 1
ATOM 2151 C C . ARG A 1 268 ? -11.218 11.943 -11.632 1.00 90.50 268 ARG A C 1
ATOM 2153 O O . ARG A 1 268 ? -12.252 11.290 -11.721 1.00 90.50 268 ARG A O 1
ATOM 2160 N N . LEU A 1 269 ? -10.908 12.628 -10.533 1.00 88.69 269 LEU A N 1
ATOM 2161 C CA . LEU A 1 269 ? -11.733 12.623 -9.320 1.00 88.69 269 LEU A CA 1
ATOM 2162 C C . LEU A 1 269 ? -13.105 13.271 -9.552 1.00 88.69 269 LEU A C 1
ATOM 2164 O O . LEU A 1 269 ? -14.125 12.713 -9.149 1.00 88.69 269 LEU A O 1
ATOM 2168 N N . SER A 1 270 ? -13.152 14.405 -10.257 1.00 88.69 270 SER A N 1
ATOM 2169 C CA . SER A 1 270 ? -14.411 15.102 -10.560 1.00 88.69 270 SER A CA 1
ATOM 2170 C C . SER A 1 270 ? -15.372 14.271 -11.418 1.00 88.69 270 SER A C 1
ATOM 2172 O O . SER A 1 270 ? -16.588 14.402 -11.281 1.00 88.69 270 SER A O 1
ATOM 2174 N N . GLN A 1 271 ? -14.846 13.375 -12.260 1.00 89.88 271 GLN A N 1
ATOM 2175 C CA . GLN A 1 271 ? -15.644 12.450 -13.070 1.00 89.88 271 GLN A CA 1
ATOM 2176 C C . GLN A 1 271 ? -16.289 11.334 -12.246 1.00 89.88 271 GLN A C 1
ATOM 2178 O O . GLN A 1 271 ? -17.340 10.831 -12.636 1.00 89.88 271 GLN A O 1
ATOM 2183 N N . LEU A 1 272 ? -15.681 10.945 -11.122 1.00 87.50 272 LEU A N 1
ATOM 2184 C CA . LEU A 1 272 ? -16.216 9.883 -10.272 1.00 87.50 272 LEU A CA 1
ATOM 2185 C C . LEU A 1 272 ? -17.415 10.353 -9.445 1.00 87.50 272 LEU A C 1
ATOM 2187 O O . LEU A 1 272 ? -18.280 9.537 -9.145 1.00 87.50 272 LEU A O 1
ATOM 2191 N N . GLN A 1 273 ? -17.485 11.646 -9.101 1.00 85.00 273 GLN A N 1
ATOM 2192 C CA . GLN A 1 273 ? -18.562 12.225 -8.282 1.00 85.00 273 GLN A CA 1
ATOM 2193 C C . GLN A 1 273 ? -18.817 11.433 -6.982 1.00 85.00 273 GLN A C 1
ATOM 2195 O O . GLN A 1 273 ? -19.961 11.209 -6.589 1.00 85.00 273 GLN A O 1
ATOM 2200 N N . ILE A 1 274 ? -17.741 10.987 -6.323 1.00 84.44 274 ILE A N 1
ATOM 2201 C CA . ILE A 1 274 ? -17.796 10.202 -5.084 1.00 84.44 274 ILE A CA 1
ATOM 2202 C C . ILE A 1 274 ? -17.125 10.929 -3.921 1.00 84.44 274 ILE A C 1
ATOM 2204 O O . ILE A 1 274 ? -16.139 11.640 -4.100 1.00 84.44 274 ILE A O 1
ATOM 2208 N N . GLU A 1 275 ? -17.613 10.654 -2.715 1.00 87.25 275 GLU A N 1
ATOM 2209 C CA . GLU A 1 275 ? -16.940 10.977 -1.459 1.00 87.25 275 GLU A CA 1
ATOM 2210 C C . GLU A 1 275 ? -16.513 9.655 -0.802 1.00 87.25 275 GLU A C 1
ATOM 2212 O O . GLU A 1 275 ? -17.353 8.951 -0.232 1.00 87.25 275 GLU A O 1
ATOM 2217 N N . PRO A 1 276 ? -15.243 9.235 -0.947 1.00 90.75 276 PRO A N 1
ATOM 2218 C CA . PRO A 1 276 ? -14.806 7.951 -0.421 1.00 90.75 276 PRO A CA 1
ATOM 2219 C C . PRO A 1 276 ? -14.748 7.987 1.108 1.00 90.75 276 PRO A C 1
ATOM 2221 O O . PRO A 1 276 ? -14.251 8.943 1.699 1.00 90.75 276 PRO A O 1
ATOM 2224 N N . LEU A 1 277 ? -15.184 6.897 1.747 1.00 91.06 277 LEU A N 1
ATOM 2225 C CA . LEU A 1 277 ? -15.007 6.712 3.191 1.00 91.06 277 LEU A CA 1
ATOM 2226 C C . LEU A 1 277 ? -13.522 6.682 3.576 1.00 91.06 277 LEU A C 1
ATOM 2228 O O . LEU A 1 277 ? -13.109 7.246 4.582 1.00 91.06 277 LEU A O 1
ATOM 2232 N N . PHE A 1 278 ? -12.735 5.969 2.780 1.00 93.19 278 PHE A N 1
ATOM 2233 C CA . PHE A 1 278 ? -11.315 5.765 2.992 1.00 93.19 278 PHE A CA 1
ATOM 2234 C C . PHE A 1 278 ? -10.597 5.932 1.659 1.00 93.19 278 PHE A C 1
ATOM 2236 O O . PHE A 1 278 ? -11.053 5.429 0.631 1.00 93.19 278 PHE A O 1
ATOM 2243 N N . SER A 1 279 ? -9.459 6.614 1.693 1.00 92.12 279 SER A N 1
ATOM 2244 C CA . SER A 1 279 ? -8.534 6.680 0.572 1.00 92.12 279 SER A CA 1
ATOM 2245 C C . SER A 1 279 ? -7.107 6.620 1.095 1.00 92.12 279 SER A C 1
ATOM 2247 O O . SER A 1 279 ? -6.809 7.093 2.190 1.00 92.12 279 SER A O 1
ATOM 2249 N N . CYS A 1 280 ? -6.228 6.027 0.302 1.00 92.44 280 CYS A N 1
ATOM 2250 C CA . CYS A 1 280 ? -4.792 6.025 0.516 1.00 92.44 280 CYS A CA 1
ATOM 2251 C C . CYS A 1 280 ? -4.109 6.213 -0.837 1.00 92.44 280 CYS A C 1
ATOM 2253 O O . CYS A 1 280 ? -4.696 5.932 -1.883 1.00 92.44 280 CYS A O 1
ATOM 2255 N N . ASN A 1 281 ? -2.875 6.697 -0.822 1.00 90.38 281 ASN A N 1
ATOM 2256 C CA . ASN A 1 281 ? -2.119 6.988 -2.032 1.00 90.38 281 ASN A CA 1
ATOM 2257 C C . ASN A 1 281 ? -0.723 6.364 -1.968 1.00 90.38 281 ASN A C 1
ATOM 2259 O O . ASN A 1 281 ? -0.243 5.965 -0.906 1.00 90.38 281 ASN A O 1
ATOM 2263 N N . CYS A 1 282 ? -0.089 6.248 -3.132 1.00 89.50 282 CYS A N 1
ATOM 2264 C CA . CYS A 1 282 ? 1.318 5.893 -3.212 1.00 89.50 282 CYS A CA 1
ATOM 2265 C C . CYS A 1 282 ? 2.161 7.081 -2.738 1.00 89.50 282 CYS A C 1
ATOM 2267 O O . CYS A 1 282 ? 1.864 8.213 -3.108 1.00 89.50 282 CYS A O 1
ATOM 2269 N N . ILE A 1 283 ? 3.264 6.821 -2.026 1.00 88.81 283 ILE A N 1
ATOM 2270 C CA . ILE A 1 283 ? 4.235 7.857 -1.630 1.00 88.81 283 ILE A CA 1
ATOM 2271 C C . ILE A 1 283 ? 4.710 8.708 -2.814 1.00 88.81 283 ILE A C 1
ATOM 2273 O O . ILE A 1 283 ? 5.025 9.881 -2.655 1.00 88.81 283 ILE A O 1
ATOM 2277 N N . LEU A 1 284 ? 4.727 8.143 -4.019 1.00 87.69 284 LEU A N 1
ATOM 2278 C CA . LEU A 1 284 ? 5.129 8.869 -5.215 1.00 87.69 284 LEU A CA 1
ATOM 2279 C C . LEU A 1 284 ? 4.190 10.026 -5.544 1.00 87.69 284 LEU A C 1
ATOM 2281 O O . LEU A 1 284 ? 4.659 11.027 -6.056 1.00 87.69 284 LEU A O 1
ATOM 2285 N N . ASN A 1 285 ? 2.913 9.953 -5.166 1.00 86.19 285 ASN A N 1
ATOM 2286 C CA . ASN A 1 285 ? 1.980 11.066 -5.338 1.00 86.19 285 ASN A CA 1
ATOM 2287 C C . ASN A 1 285 ? 2.356 12.291 -4.488 1.00 86.19 285 ASN A C 1
ATOM 2289 O O . ASN A 1 285 ? 1.891 13.380 -4.786 1.00 86.19 285 ASN A O 1
ATOM 2293 N N . TYR A 1 286 ? 3.162 12.109 -3.436 1.00 86.50 286 TYR A N 1
ATOM 2294 C CA . TYR A 1 286 ? 3.755 13.203 -2.663 1.00 86.50 286 TYR A CA 1
ATOM 2295 C C . TYR A 1 286 ? 5.090 13.686 -3.263 1.00 86.50 286 TYR A C 1
ATOM 2297 O O . TYR A 1 286 ? 5.496 14.818 -3.019 1.00 86.50 286 TYR A O 1
ATOM 2305 N N . LEU A 1 287 ? 5.807 12.824 -3.997 1.00 83.81 287 LEU A N 1
ATOM 2306 C CA . LEU A 1 287 ? 7.113 13.151 -4.587 1.00 83.81 287 LEU A CA 1
ATOM 2307 C C . LEU A 1 287 ? 7.021 13.786 -5.983 1.00 83.81 287 LEU A C 1
ATOM 2309 O O . LEU A 1 287 ? 8.015 14.364 -6.428 1.00 83.81 287 LEU A O 1
ATOM 2313 N N . TYR A 1 288 ? 5.888 13.626 -6.670 1.00 81.81 288 TYR A N 1
ATOM 2314 C CA . TYR A 1 288 ? 5.564 14.321 -7.919 1.00 81.81 288 TYR A CA 1
ATOM 2315 C C . TYR A 1 288 ? 5.077 15.740 -7.645 1.00 81.81 288 TYR A C 1
ATOM 2317 O O . TYR A 1 288 ? 5.506 16.631 -8.413 1.00 81.81 288 TYR A O 1
#

Foldseek 3Di:
DFFKAALVRVLVCFVVQWAKEKEAAPVSQLPHAAHRYKYWYDQWDQGPVGTDGDRGIMGMFTDDPQWDDKDKDKAFLVCLLVVQVVADPAWAKEKEAWAPAPNVLSCQQCVVVRPCSVVAHYDYDYHDYPPVCVVPDTIWMANRNVRDIDRRIMMMIHIHHDPPDHDDDDDDDLWDFDPDWKWAAAAKDQKGLWTQTNHRIDGVLVVCVVVVPDQLFFKWFQDPNDTDTWHWDDRDDRMTGTSGIDHHPTIIHTTDDDPDLVVSSVVSVVVVPDDDSDDDDDVSSSVD

Sequence (288 aa):
MKTLFTPQELEEKILKGEGLLLAGDEELLRNLPKGNWIGGTIPYFMSEKGGLCTQEEIQAVTLPDFLGDLRIKAYCPQEIGKIAQDYPEHGISFIVMPGGSEIHQKYAKEVYNYPQIFNRPLVGWITGIKLEDMAKVSPKVFDGQKREVFEDKALVLHASLPENIFAKIDIVNIFEQGEGDTFVFLENGFSAKECLVNGEKRNFAEYVREKNLDIRLPLVTNLFGSMINTSFQEVREDEVTFYAPVFEGLEYRQAKAVEDYEKEFEKRLSQLQIEPLFSCNCILNYLY

Radius of gyration: 19.63 Å; chains: 1; bounding box: 53×40×52 Å

pLDDT: mean 94.88, std 4.17, range [71.19, 98.75]

Secondary structure (DSSP, 8-state):
---EE-HHHHHHHHHTT--EEEEE-HHHHHHSPSSSEEEEE--EEEETTEEEE-SS-EEEEEPPTT---EEEEEE-TTTGGGGGGG--SSEEEEEEEETTSHHHHHHHHHGGGSTTGGGS-EEEEEE---GGGTTTS---EEETTTTEEESS-EEEEEEE--TT------------B-SS--EEESS-EEEESEEEETTEEEEHHHHHHHTT--TTSPEEEEETTEEEEE-EEEE-SS-EEEEEEE-BT-EEEEBPP-S-HHHHHHHHHHHH----S-----THHHH-